Protein AF-0000000072651574 (afdb_homodimer)

InterPro domains:
  IPR004345 TB2/DP1/HVA22 [PF03134] (58-136)
  IPR004345 TB2/DP1/HVA22 [PTHR12300] (50-151)

Solvent-accessible surface area (backbone atoms only — not comparable to full-atom values): 21231 Å² total; per-residue (Å²): 136,84,81,78,77,76,76,77,73,70,79,65,75,56,84,76,67,58,51,68,65,51,46,52,49,47,49,51,49,51,50,50,62,58,48,47,56,55,38,24,40,69,39,93,55,22,65,51,54,32,40,47,59,58,28,50,59,57,34,53,54,42,51,52,32,53,46,46,79,53,78,86,30,52,54,51,45,47,52,46,47,36,33,52,37,51,48,37,54,51,51,48,62,59,54,59,59,61,76,56,48,82,69,35,50,60,42,43,36,54,49,37,52,52,44,44,51,36,66,33,69,48,69,26,50,24,42,50,48,36,64,70,48,48,50,54,51,50,54,50,52,50,52,63,66,55,54,71,66,54,72,71,76,65,74,80,85,71,79,72,76,72,79,68,68,37,62,58,50,53,53,46,39,56,50,10,55,50,51,46,49,54,52,54,54,57,61,66,77,105,135,83,80,79,78,75,75,76,73,71,79,64,76,55,84,75,68,58,52,69,66,53,44,52,49,47,50,51,48,50,49,49,63,58,47,48,56,55,39,25,41,69,42,93,56,21,66,51,54,33,39,46,59,57,27,51,60,56,34,54,53,43,52,52,31,51,47,46,79,54,78,88,36,50,56,50,44,48,52,46,47,37,33,53,38,50,46,37,55,50,50,52,65,59,51,50,73,61,69,58,50,81,69,36,51,61,43,43,35,54,48,35,51,51,44,46,50,35,66,33,71,48,70,25,49,24,41,50,49,36,65,70,48,49,49,55,51,50,53,52,52,48,52,62,66,56,53,68,65,54,69,72,75,62,74,84,85,72,80,73,76,71,81,66,70,36,62,57,50,53,51,46,38,58,50,10,56,50,52,47,50,53,53,55,54,58,61,65,77,104

Organism: Meloidogyne incognita (NCBI:txid6306)

Secondary structure (DSSP, 8-state):
--------------TT---HHHHHHHHHHHHHHHHHHHHHHH-TTHHHHHHHHHHHHHHHHHHHHHH---GGGHHHHHHHHHHHHHHHHHHHHHHS--TTGGGSTTHHHHHHHHHHHHH-TTT-HHHHHIIIIIHHHHHHHHHHHHTTTHHHH--S----------HHHHHHHHHHHHHHHHHHHHHHT-/--------------TT---HHHHHHHHHHHHHHHHHHHHHHH-TTHHHHHHHHHHHHHHHHHHHHHH---GGGHHHHHHHHHHHHHHHHHHHHHH-S-TTGGGSTTHHHHHHHHHHHHH-TTT-HHHHHIIIIIHHHHHHHHHHHHTTTHHHH--S----------HHHHHHHHHHHHHHHHHHHHHH--

Radius of gyration: 27.74 Å; Cα contacts (8 Å, |Δi|>4): 303; chains: 2; bounding box: 139×61×44 Å

Sequence (380 aa):
MSSGIVTATDVYDDPTQLDPLDTRNALLAYGLFATLPLYLLVGQYAGLICNFITFVYPAFATVGAVRSTSQAQRDDDIQWLVYWTVYGIFAILDHVPFRMAENVQLYWLFKAVGLFYLSLPEVKIAAKIFLYKVEPWVVKVEKLIERPKKEKDVVSKGGKEKEVPSKGVKEVVSKGGKEVASKGSKSKNKMSSGIVTATDVYDDPTQLDPLDTRNALLAYGLFATLPLYLLVGQYAGLICNFITFVYPAFATVGAVRSTSQAQRDDDIQWLVYWTVYGIFAILDHVPFRMAENVQLYWLFKAVGLFYLSLPEVKIAAKIFLYKVEPWVVKVEKLIERPKKEKDVVSKGGKEKEVPSKGVKEVVSKGGKEVASKGSKSKNK

Structure (mmCIF, N/CA/C/O backbone):
data_AF-0000000072651574-model_v1
#
loop_
_entity.id
_entity.type
_entity.pdbx_description
1 polymer 'Receptor expression-enhancing protein'
#
loop_
_atom_site.group_PDB
_atom_site.id
_atom_site.type_symbol
_atom_site.label_atom_id
_atom_site.label_alt_id
_atom_site.label_comp_id
_atom_site.label_asym_id
_atom_site.label_entity_id
_atom_site.label_seq_id
_atom_site.pdbx_PDB_ins_code
_atom_site.Cartn_x
_atom_site.Cartn_y
_atom_site.Cartn_z
_atom_site.occupancy
_atom_site.B_iso_or_equiv
_atom_site.auth_seq_id
_atom_site.auth_comp_id
_atom_site.auth_asym_id
_atom_site.auth_atom_id
_atom_site.pdbx_PDB_model_num
ATOM 1 N N . MET A 1 1 ? -71.562 22.406 24.031 1 29.09 1 MET A N 1
ATOM 2 C CA . MET A 1 1 ? -70.5 22.719 23.031 1 29.09 1 MET A CA 1
ATOM 3 C C . MET A 1 1 ? -69.312 21.781 23.172 1 29.09 1 MET A C 1
ATOM 5 O O . MET A 1 1 ? -68.562 21.891 24.141 1 29.09 1 MET A O 1
ATOM 9 N N . SER A 1 2 ? -69.438 20.516 22.844 1 33.22 2 SER A N 1
ATOM 10 C CA . SER A 1 2 ? -68.562 19.344 22.969 1 33.22 2 SER A CA 1
ATOM 11 C C . SER A 1 2 ? -67.25 19.547 22.203 1 33.22 2 SER A C 1
ATOM 13 O O . SER A 1 2 ? -67.25 19.766 20.984 1 33.22 2 SER A O 1
ATOM 15 N N . SER A 1 3 ? -66.188 20.203 22.766 1 36.97 3 SER A N 1
ATOM 16 C CA . SER A 1 3 ? -64.875 20.516 22.234 1 36.97 3 SER A CA 1
ATOM 17 C C . SER A 1 3 ? -64.188 19.25 21.703 1 36.97 3 SER A C 1
ATOM 19 O O . SE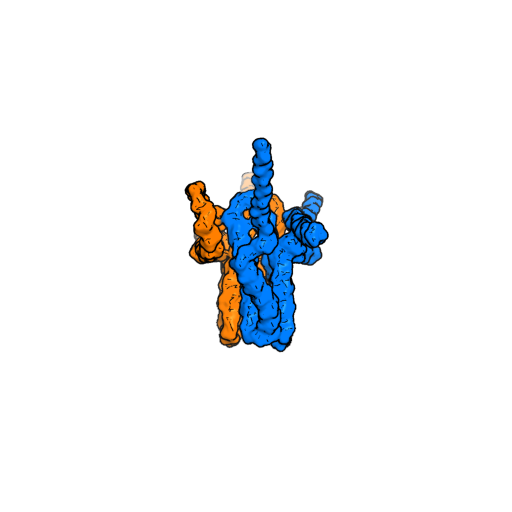R A 1 3 ? -64.062 18.266 22.422 1 36.97 3 SER A O 1
ATOM 21 N N . GLY A 1 4 ? -64.375 18.812 20.438 1 36 4 GLY A N 1
ATOM 22 C CA . GLY A 1 4 ? -63.781 17.75 19.656 1 36 4 GLY A CA 1
ATOM 23 C C . GLY A 1 4 ? -62.281 17.641 19.828 1 36 4 GLY A C 1
ATOM 24 O O . GLY A 1 4 ? -61.562 18.609 19.562 1 36 4 GLY A O 1
ATOM 25 N N . ILE A 1 5 ? -61.719 16.922 20.781 1 36.34 5 ILE A N 1
ATOM 26 C CA . ILE A 1 5 ? -60.344 16.594 21.062 1 36.34 5 ILE A CA 1
ATOM 27 C C . ILE A 1 5 ? -59.688 16.031 19.797 1 36.34 5 ILE A C 1
ATOM 29 O O . ILE A 1 5 ? -60.094 14.992 19.281 1 36.34 5 ILE A O 1
ATOM 33 N N . VAL A 1 6 ? -59.219 16.781 18.797 1 38.28 6 VAL A N 1
ATOM 34 C CA . VAL A 1 6 ? -58.375 16.406 17.672 1 38.28 6 VAL A CA 1
ATOM 35 C C . VAL A 1 6 ? -57.219 15.516 18.172 1 38.28 6 VAL A C 1
ATOM 37 O O . VAL A 1 6 ? -56.469 15.922 19.047 1 38.28 6 VAL A O 1
ATOM 40 N N . THR A 1 7 ? -57.375 14.227 18.422 1 34.72 7 THR A N 1
ATOM 41 C CA . THR A 1 7 ? -56.344 13.25 18.656 1 34.72 7 THR A CA 1
ATOM 42 C C . THR A 1 7 ? -55.219 13.398 17.625 1 34.72 7 THR A C 1
ATOM 44 O O . THR A 1 7 ? -55.469 13.25 16.422 1 34.72 7 THR A O 1
ATOM 47 N N . ALA A 1 8 ? -54.312 14.344 17.719 1 35.97 8 ALA A N 1
ATOM 48 C CA . ALA A 1 8 ? -53.062 14.438 16.969 1 35.97 8 ALA A CA 1
ATOM 49 C C . ALA A 1 8 ? -52.406 13.07 16.828 1 35.97 8 ALA A C 1
ATOM 51 O O . ALA A 1 8 ? -51.906 12.523 17.812 1 35.97 8 ALA A O 1
ATOM 52 N N . THR A 1 9 ? -53.031 12.023 16.297 1 37.53 9 THR A N 1
ATOM 53 C CA . THR A 1 9 ? -52.312 10.852 15.82 1 37.53 9 THR A CA 1
ATOM 54 C C . THR A 1 9 ? -51 11.25 15.172 1 37.53 9 THR A C 1
ATOM 56 O O . THR A 1 9 ? -50.969 11.852 14.102 1 37.53 9 THR A O 1
ATOM 59 N N . ASP A 1 10 ? -50.062 11.805 15.898 1 35.41 10 ASP A N 1
ATOM 60 C CA . ASP A 1 10 ? -48.656 12 15.492 1 35.41 10 ASP A CA 1
ATOM 61 C C . ASP A 1 10 ? -48.156 10.82 14.664 1 35.41 10 ASP A C 1
ATOM 63 O O . ASP A 1 10 ? -48.188 9.672 15.117 1 35.41 10 ASP A O 1
ATOM 67 N N . VAL A 1 11 ? -48.438 10.719 13.344 1 37.22 11 VAL A N 1
ATOM 68 C CA . VAL A 1 11 ? -47.688 9.961 12.352 1 37.22 11 VAL A CA 1
ATOM 69 C C . VAL A 1 11 ? -46.219 9.867 12.773 1 37.22 11 VAL A C 1
ATOM 71 O O . VAL A 1 11 ? -45.469 10.828 12.641 1 37.22 11 VAL A O 1
ATOM 74 N N . TYR A 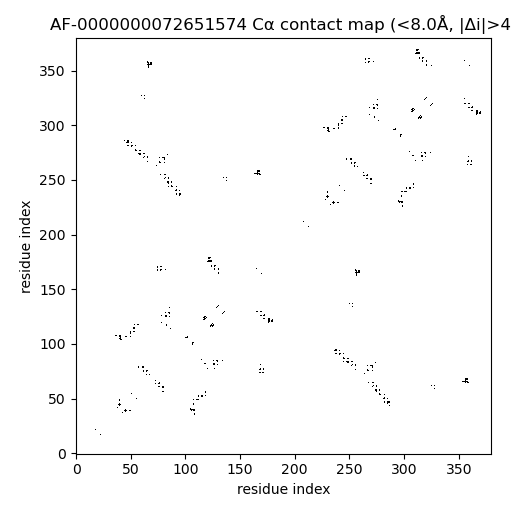1 12 ? -45.875 9.539 14.008 1 37.56 12 TYR A N 1
ATOM 75 C CA . TYR A 1 12 ? -44.5 9.125 14.297 1 37.56 12 TYR A CA 1
ATOM 76 C C . TYR A 1 12 ? -43.969 8.219 13.195 1 37.56 12 TYR A C 1
ATOM 78 O O . TYR A 1 12 ? -44.5 7.141 12.953 1 37.56 12 TYR A O 1
ATOM 86 N N . ASP A 1 13 ? -43.5 8.773 12.102 1 38.41 13 ASP A N 1
ATOM 87 C CA . ASP A 1 13 ? -42.562 8.047 11.242 1 38.41 13 ASP A CA 1
ATOM 88 C C . ASP A 1 13 ? -41.781 7.016 12.039 1 38.41 13 ASP A C 1
ATOM 90 O O . ASP A 1 13 ? -41.031 7.371 12.945 1 38.41 13 ASP A O 1
ATOM 94 N N . ASP A 1 14 ? -42.312 5.941 12.445 1 41.12 14 ASP A N 1
ATOM 95 C CA . ASP A 1 14 ? -41.625 4.801 13.031 1 41.12 14 ASP A CA 1
ATOM 96 C C . ASP A 1 14 ? -40.219 4.652 12.461 1 41.12 14 ASP A C 1
ATOM 98 O O . ASP A 1 14 ? -40.031 4.445 11.258 1 41.12 14 ASP A O 1
ATOM 102 N N . PRO A 1 15 ? -39.219 5.289 13 1 46.47 15 PRO A N 1
ATOM 103 C CA . PRO A 1 15 ? -37.812 5.156 12.57 1 46.47 15 PRO A CA 1
ATOM 104 C C . PRO A 1 15 ? -37.469 3.721 12.195 1 46.47 15 PRO A C 1
ATOM 106 O O . PRO A 1 15 ? -36.375 3.473 11.688 1 46.47 15 PRO A O 1
ATOM 109 N N . THR A 1 16 ? -38.156 2.756 12.648 1 47.47 16 THR A N 1
ATOM 110 C CA . THR A 1 16 ? -37.906 1.375 12.258 1 47.47 16 THR A CA 1
ATOM 111 C C . THR A 1 16 ? -38.375 1.114 10.828 1 47.47 16 THR A C 1
ATOM 113 O O . THR A 1 16 ? -38.188 0.012 10.305 1 47.47 16 THR A O 1
ATOM 116 N N . GLN A 1 17 ? -39.344 1.731 10.352 1 49.28 17 GLN A N 1
ATOM 117 C CA . GLN A 1 17 ? -39.75 1.434 8.984 1 49.28 17 GLN A CA 1
ATOM 118 C C . GLN A 1 17 ? -38.656 1.764 7.988 1 49.28 17 GLN A C 1
ATOM 120 O O . GLN A 1 17 ? -38.344 2.936 7.738 1 49.28 17 GLN A O 1
ATOM 125 N N . LEU A 1 18 ? -37.594 0.961 7.992 1 51.88 18 LEU A N 1
ATOM 126 C CA . LEU A 1 18 ? -36.594 1.031 6.91 1 51.88 18 LEU A CA 1
ATOM 127 C C . LEU A 1 18 ? -37.281 1.158 5.559 1 51.88 18 LEU A C 1
ATOM 129 O O . LEU A 1 18 ? -38.281 0.458 5.289 1 51.88 18 LEU A O 1
ATOM 133 N N . ASP A 1 19 ? -37.25 2.186 4.977 1 58.69 19 ASP A N 1
ATOM 134 C CA . ASP A 1 19 ? -37.688 2.336 3.59 1 58.69 19 ASP A CA 1
ATOM 135 C C . ASP A 1 19 ? -37.375 1.078 2.781 1 58.69 19 ASP A C 1
ATOM 137 O O . ASP A 1 19 ? -36.406 0.377 3.062 1 58.69 19 ASP A O 1
ATOM 141 N N . PRO A 1 20 ? -38.406 0.517 2.176 1 59.25 20 PRO A N 1
ATOM 142 C CA . PRO A 1 20 ? -38.188 -0.684 1.361 1 59.25 20 PRO A CA 1
ATOM 143 C C . PRO A 1 20 ? -36.844 -0.69 0.632 1 59.25 20 PRO A C 1
ATOM 145 O O . PRO A 1 20 ? -36.25 -1.746 0.476 1 59.25 20 PRO A O 1
ATOM 148 N N . LEU A 1 21 ? -36.406 0.413 0.242 1 59.72 21 LEU A N 1
ATOM 149 C CA . LEU A 1 21 ? -35.094 0.476 -0.397 1 59.72 21 LEU A CA 1
ATOM 150 C C . LEU A 1 21 ? -34 0.145 0.598 1 59.72 21 LEU A C 1
ATOM 152 O O . LEU A 1 21 ? -33.031 -0.544 0.255 1 59.72 21 LEU A O 1
ATOM 156 N N . ASP A 1 22 ? -34.281 0.6 1.769 1 68.69 22 ASP A N 1
ATOM 157 C CA . ASP A 1 22 ? -33.281 0.316 2.812 1 68.69 22 ASP A CA 1
ATOM 158 C C . ASP A 1 22 ? -33.25 -1.175 3.143 1 68.69 22 ASP A C 1
ATOM 160 O O . ASP A 1 22 ? -32.188 -1.743 3.363 1 68.69 22 ASP A O 1
ATOM 164 N N . THR A 1 23 ? -34.5 -1.724 2.977 1 69.5 23 THR A N 1
ATOM 165 C CA . THR A 1 23 ? -34.562 -3.148 3.283 1 69.5 23 THR A CA 1
ATOM 166 C C . THR A 1 23 ? -33.938 -3.975 2.172 1 69.5 23 THR A C 1
ATOM 168 O O . THR A 1 23 ? -33.219 -4.945 2.445 1 69.5 23 THR A O 1
ATOM 171 N N . ARG A 1 24 ? -34.219 -3.604 0.969 1 70.88 24 ARG A N 1
ATOM 172 C CA . ARG A 1 24 ? -33.625 -4.316 -0.151 1 70.88 24 ARG A CA 1
ATOM 173 C C . ARG A 1 24 ? -32.094 -4.176 -0.125 1 70.88 24 ARG A C 1
ATOM 175 O O . ARG A 1 24 ? -31.375 -5.148 -0.359 1 70.88 24 ARG A O 1
ATOM 182 N N . ASN A 1 25 ? -31.688 -3.018 0.216 1 73.88 25 ASN A N 1
ATOM 183 C CA . ASN A 1 25 ? -30.25 -2.812 0.319 1 73.88 25 ASN A CA 1
ATOM 184 C C . ASN A 1 25 ? -29.641 -3.635 1.453 1 73.88 25 ASN A C 1
ATOM 186 O O . ASN A 1 25 ? -28.531 -4.16 1.323 1 73.88 25 ASN A O 1
ATOM 190 N N . ALA A 1 26 ? -30.422 -3.668 2.449 1 74.31 26 ALA A N 1
ATOM 191 C CA . ALA A 1 26 ? -29.953 -4.469 3.574 1 74.31 26 ALA A CA 1
ATOM 192 C C . ALA A 1 26 ? -29.891 -5.949 3.209 1 74.31 26 ALA A C 1
ATOM 194 O O . ALA A 1 26 ? -28.938 -6.641 3.564 1 74.31 26 ALA A O 1
ATOM 195 N N . LEU A 1 27 ? -30.922 -6.371 2.551 1 72.75 27 LEU A N 1
ATOM 196 C CA . LEU A 1 27 ? -30.953 -7.77 2.135 1 72.75 27 LEU A CA 1
ATOM 197 C C . LEU A 1 27 ? -29.828 -8.07 1.161 1 72.75 27 LEU A C 1
ATOM 199 O O . LEU A 1 27 ? -29.188 -9.125 1.254 1 72.75 27 LEU A O 1
ATOM 203 N N . LEU A 1 28 ? -29.656 -7.219 0.258 1 72.12 28 LEU A N 1
ATOM 204 C CA . LEU A 1 28 ? -28.562 -7.383 -0.688 1 72.12 28 LEU A CA 1
ATOM 205 C C . LEU A 1 28 ? -27.219 -7.391 0.035 1 72.12 28 LEU A C 1
ATOM 207 O O . LEU A 1 28 ? -26.328 -8.195 -0.287 1 72.12 28 LEU A O 1
ATOM 211 N N . ALA A 1 29 ? -27.156 -6.562 0.979 1 77.81 29 ALA A N 1
ATOM 212 C CA . ALA A 1 29 ? -25.922 -6.5 1.761 1 77.81 29 ALA A CA 1
ATOM 213 C C . ALA A 1 29 ? -25.688 -7.801 2.527 1 77.81 29 ALA A C 1
ATOM 215 O O . ALA A 1 29 ? -24.578 -8.328 2.549 1 77.81 29 ALA A O 1
ATOM 216 N N . TYR A 1 30 ? -26.688 -8.25 3.068 1 77.19 30 TYR A N 1
ATOM 217 C CA . TYR A 1 30 ? -26.594 -9.5 3.809 1 77.19 30 TYR A CA 1
ATOM 218 C C . TYR A 1 30 ? -26.266 -10.664 2.877 1 77.19 30 TYR A C 1
ATOM 220 O O . TYR A 1 30 ? -25.453 -11.531 3.217 1 77.19 30 TYR A O 1
ATOM 228 N N . GLY A 1 31 ? -26.875 -10.719 1.785 1 77.12 31 GLY A N 1
ATOM 229 C CA . GLY A 1 31 ? -26.594 -11.75 0.8 1 77.12 31 GLY A CA 1
ATOM 230 C C . GLY A 1 31 ? -25.141 -11.742 0.342 1 77.12 31 GLY A C 1
ATOM 231 O O . GLY A 1 31 ? -24.5 -12.797 0.261 1 77.12 31 GLY A O 1
ATOM 232 N N . LEU A 1 32 ? -24.703 -10.594 0.09 1 81.38 32 LEU A N 1
ATOM 233 C CA . LEU A 1 32 ? -23.312 -10.461 -0.328 1 81.38 32 LEU A CA 1
ATOM 234 C C . LEU A 1 32 ? -22.359 -10.891 0.788 1 81.38 32 LEU A C 1
ATOM 236 O O . LEU A 1 32 ? -21.359 -11.562 0.533 1 81.38 32 LEU A O 1
ATOM 240 N N . PHE A 1 33 ? -22.781 -10.547 1.903 1 83.19 33 PHE A N 1
ATOM 241 C CA . PHE A 1 33 ? -21.953 -10.867 3.051 1 83.19 33 PHE A CA 1
ATOM 242 C C . PHE A 1 33 ? -21.906 -12.375 3.287 1 83.19 33 PHE A C 1
ATOM 244 O O . PHE A 1 33 ? -20.891 -12.914 3.719 1 83.19 33 PHE A O 1
ATOM 251 N N . ALA A 1 34 ? -22.969 -12.992 2.936 1 84.5 34 ALA A N 1
ATOM 252 C CA . ALA A 1 34 ? -23.047 -14.438 3.119 1 84.5 34 ALA A CA 1
ATOM 253 C C . ALA A 1 34 ? -22.375 -15.172 1.959 1 84.5 34 ALA A C 1
ATOM 255 O O . ALA A 1 34 ? -21.703 -16.188 2.162 1 84.5 34 ALA A O 1
ATOM 256 N N . THR A 1 35 ? -22.453 -14.758 0.843 1 90.69 35 THR A N 1
ATOM 257 C CA . THR A 1 35 ? -21.984 -15.461 -0.348 1 90.69 35 THR A CA 1
ATOM 258 C C . THR A 1 35 ? -20.5 -15.227 -0.564 1 90.69 35 THR A C 1
ATOM 260 O O . THR A 1 35 ? -19.797 -16.078 -1.117 1 90.69 35 THR A O 1
ATOM 263 N N . LEU A 1 36 ? -20.031 -14.172 -0.069 1 92.31 36 LEU A N 1
ATOM 264 C CA . LEU A 1 36 ? -18.656 -13.773 -0.338 1 92.31 36 LEU A CA 1
ATOM 265 C C . LEU A 1 36 ? -17.672 -14.734 0.322 1 92.31 36 LEU A C 1
ATOM 267 O O . LEU A 1 36 ? -16.75 -15.234 -0.333 1 92.31 36 LEU A O 1
ATOM 271 N N . PRO A 1 37 ? -17.906 -15.055 1.55 1 91.25 37 PRO A N 1
ATOM 272 C CA . PRO A 1 37 ? -17 -16.016 2.172 1 91.25 37 PRO A CA 1
ATOM 273 C C . PRO A 1 37 ? -17 -17.375 1.48 1 91.25 37 PRO A C 1
ATOM 275 O O . PRO A 1 37 ? -15.945 -18 1.337 1 91.25 37 PRO A O 1
ATOM 278 N N . LEU A 1 38 ? -18.109 -17.781 1.05 1 90.81 38 LEU A N 1
ATOM 279 C CA . LEU A 1 38 ? -18.203 -19.062 0.338 1 90.81 38 LEU A CA 1
ATOM 280 C C . LEU A 1 38 ? -17.438 -19 -0.977 1 90.81 38 LEU A C 1
ATOM 282 O O . LEU A 1 38 ? -16.734 -19.953 -1.332 1 90.81 38 LEU A O 1
ATOM 286 N N . TYR A 1 39 ? -17.609 -18 -1.642 1 91.81 39 TYR A N 1
ATOM 287 C CA . TYR A 1 39 ? -16.891 -17.844 -2.9 1 91.81 39 TYR A CA 1
ATOM 288 C C . TYR A 1 39 ? -15.383 -17.812 -2.664 1 91.81 39 TYR A C 1
ATOM 290 O O . TYR A 1 39 ? -14.609 -18.344 -3.459 1 91.81 39 TYR A O 1
ATOM 298 N N . LEU A 1 40 ? -15 -17.234 -1.646 1 91.69 40 LEU A N 1
ATOM 299 C CA . LEU A 1 40 ? -13.578 -17.125 -1.351 1 91.69 40 LEU A CA 1
ATOM 300 C C . LEU A 1 40 ? -12.984 -18.484 -0.991 1 91.69 40 LEU A C 1
ATOM 302 O O . LEU A 1 40 ? -11.773 -18.688 -1.113 1 91.69 40 LEU A O 1
ATOM 306 N N . LEU A 1 41 ? -13.812 -19.344 -0.62 1 88.81 41 LEU A N 1
ATOM 307 C CA . LEU A 1 41 ? -13.359 -20.672 -0.259 1 88.81 41 LEU A CA 1
ATOM 308 C C . LEU A 1 41 ? -13.148 -21.531 -1.503 1 88.81 41 LEU A C 1
ATOM 310 O O . LEU A 1 41 ? -12.195 -22.312 -1.573 1 88.81 41 LEU A O 1
ATOM 314 N N . VAL A 1 42 ? -13.992 -21.266 -2.463 1 85.75 42 VAL A N 1
ATOM 315 C CA . VAL A 1 42 ? -13.977 -22.25 -3.547 1 85.75 42 VAL A CA 1
ATOM 316 C C . VAL A 1 42 ? -13.82 -21.531 -4.887 1 85.75 42 VAL A C 1
ATOM 318 O O . VAL A 1 42 ? -13.602 -22.172 -5.918 1 85.75 42 VAL A O 1
ATOM 321 N N . GLY A 1 43 ? -13.805 -20.359 -4.922 1 84.81 43 GLY A N 1
ATOM 322 C CA . GLY A 1 43 ? -13.875 -19.625 -6.184 1 84.81 43 GLY A CA 1
ATOM 323 C C . GLY A 1 43 ? -12.555 -19.609 -6.93 1 84.81 43 GLY A C 1
ATOM 324 O O . GLY A 1 43 ? -11.492 -19.516 -6.312 1 84.81 43 GLY A O 1
ATOM 325 N N . GLN A 1 44 ? -12.633 -19.672 -8.273 1 82.38 44 GLN A N 1
ATOM 326 C CA . GLN A 1 44 ? -11.477 -19.656 -9.156 1 82.38 44 GLN A CA 1
ATOM 327 C C . GLN A 1 44 ? -10.766 -18.297 -9.094 1 82.38 44 GLN A C 1
ATOM 329 O O . GLN A 1 44 ? -9.547 -18.234 -9.227 1 82.38 44 GLN A O 1
ATOM 334 N N . TYR A 1 45 ? -11.547 -17.281 -8.805 1 86.38 45 TYR A N 1
ATOM 335 C CA . TYR A 1 45 ? -10.992 -15.938 -8.797 1 86.38 45 TYR A CA 1
ATOM 336 C C . TYR A 1 45 ? -10.945 -15.383 -7.379 1 86.38 45 TYR A C 1
ATOM 338 O O . TYR A 1 45 ? -11.086 -14.172 -7.176 1 86.38 45 TYR A O 1
ATOM 346 N N . ALA A 1 46 ? -10.812 -16.266 -6.496 1 87.12 46 ALA A N 1
ATOM 347 C CA . ALA A 1 46 ? -10.797 -15.852 -5.094 1 87.12 46 ALA A CA 1
ATOM 348 C C . ALA A 1 46 ? -9.672 -14.859 -4.828 1 87.12 46 ALA A C 1
ATOM 350 O O . ALA A 1 46 ? -9.844 -13.914 -4.055 1 87.12 46 ALA A O 1
ATOM 351 N N . GLY A 1 47 ? -8.609 -15.031 -5.488 1 85.56 47 GLY A N 1
ATOM 352 C CA . GLY A 1 47 ? -7.477 -14.133 -5.34 1 85.56 47 GLY A CA 1
ATOM 353 C C . GLY A 1 47 ? -7.77 -12.719 -5.82 1 8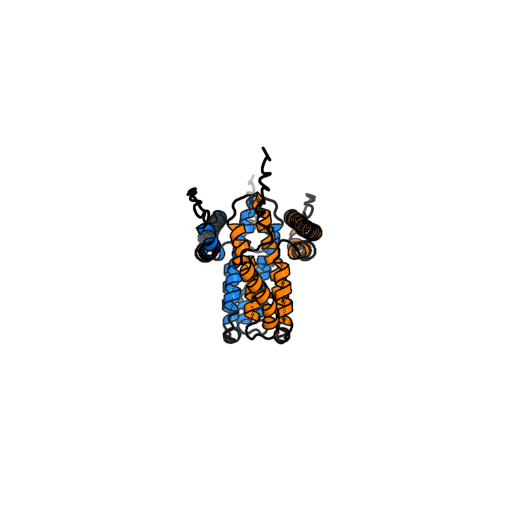5.56 47 GLY A C 1
ATOM 354 O O . GLY A 1 47 ? -7.336 -11.75 -5.203 1 85.56 47 GLY A O 1
ATOM 355 N N . LEU A 1 48 ? -8.445 -12.727 -6.867 1 86.38 48 LEU A N 1
ATOM 356 C CA . LEU A 1 48 ? -8.82 -11.43 -7.41 1 86.38 48 LEU A CA 1
ATOM 357 C C . LEU A 1 48 ? -9.781 -10.703 -6.477 1 86.38 48 LEU A C 1
ATOM 359 O O . LEU A 1 48 ? -9.625 -9.508 -6.223 1 86.38 48 LEU A O 1
ATOM 363 N N . ILE A 1 49 ? -10.75 -11.461 -6.023 1 89.31 49 ILE A N 1
ATOM 364 C CA . ILE A 1 49 ? -11.703 -10.875 -5.086 1 89.31 49 ILE A CA 1
ATOM 365 C C . ILE A 1 49 ? -10.969 -10.398 -3.836 1 89.31 49 ILE A C 1
ATOM 367 O O . ILE A 1 49 ? -11.258 -9.32 -3.316 1 89.31 49 ILE A O 1
ATOM 371 N N . CYS A 1 50 ? -10.023 -11.148 -3.383 1 90.06 50 CYS A N 1
ATOM 372 C CA . CYS A 1 50 ? -9.227 -10.766 -2.223 1 90.06 50 CYS A CA 1
ATOM 373 C C . CYS A 1 50 ? -8.461 -9.469 -2.484 1 90.06 50 CYS A C 1
ATOM 375 O O . CYS A 1 50 ? -8.344 -8.625 -1.597 1 90.06 50 CYS A O 1
ATOM 377 N N . ASN A 1 51 ? -8.031 -9.32 -3.676 1 91.5 51 ASN A N 1
ATOM 378 C CA . ASN A 1 51 ? -7.324 -8.102 -4.039 1 91.5 51 ASN A CA 1
ATOM 379 C C . ASN A 1 51 ? -8.25 -6.887 -4.016 1 91.5 51 ASN A C 1
ATOM 381 O O . ASN A 1 51 ? -7.844 -5.797 -3.605 1 91.5 51 ASN A O 1
ATOM 385 N N . PHE A 1 52 ? -9.414 -7.117 -4.426 1 93.06 52 PHE A N 1
ATOM 386 C CA . PHE A 1 52 ? -10.367 -6.02 -4.379 1 93.06 52 PHE A CA 1
ATOM 387 C C . PHE A 1 52 ? -10.625 -5.59 -2.938 1 93.06 52 PHE A C 1
ATOM 389 O O . PHE A 1 52 ? -10.648 -4.395 -2.637 1 93.06 52 PHE A O 1
ATOM 396 N N . ILE A 1 53 ? -10.742 -6.492 -2.092 1 93 53 ILE A N 1
ATOM 397 C CA . ILE A 1 53 ? -10.961 -6.211 -0.678 1 93 53 ILE A CA 1
ATOM 398 C C . ILE A 1 53 ? -9.742 -5.5 -0.094 1 93 53 ILE A C 1
ATOM 400 O O . ILE A 1 53 ? -9.883 -4.562 0.692 1 93 53 ILE A O 1
ATOM 404 N N . THR A 1 54 ? -8.625 -5.852 -0.553 1 95.38 54 THR A N 1
ATOM 405 C CA . THR A 1 54 ? -7.352 -5.379 -0.025 1 95.38 54 THR A CA 1
ATOM 406 C C . THR A 1 54 ? -7.094 -3.936 -0.447 1 95.38 54 THR A C 1
ATOM 408 O O . THR A 1 54 ? -6.562 -3.141 0.331 1 95.38 54 THR A O 1
ATOM 411 N N . PHE A 1 55 ? -7.625 -3.59 -1.635 1 96.69 55 PHE A N 1
ATOM 412 C CA . PHE A 1 55 ? -7.066 -2.357 -2.178 1 96.69 55 PHE A CA 1
ATOM 413 C C . PHE A 1 55 ? -8.164 -1.339 -2.453 1 96.69 55 PHE A C 1
ATOM 415 O O . PHE A 1 55 ? -7.922 -0.131 -2.424 1 96.69 55 PHE A O 1
ATOM 422 N N . VAL A 1 56 ? -9.305 -1.724 -2.689 1 94.62 56 VAL A N 1
ATOM 423 C CA . VAL A 1 56 ? -10.312 -0.811 -3.211 1 94.62 56 VAL A CA 1
ATOM 424 C C . VAL A 1 56 ? -10.727 0.18 -2.123 1 94.62 56 VAL A C 1
ATOM 426 O O . VAL A 1 56 ? -10.586 1.394 -2.297 1 94.62 56 VAL A O 1
ATOM 429 N N . TYR A 1 57 ? -11.07 -0.327 -0.988 1 93.81 57 TYR A N 1
ATOM 430 C CA . TYR A 1 57 ? -11.523 0.563 0.074 1 93.81 57 TYR A CA 1
ATOM 431 C C . TYR A 1 57 ? -10.391 1.441 0.576 1 93.81 57 TYR A C 1
ATOM 433 O O . TYR A 1 57 ? -10.516 2.668 0.618 1 93.81 57 TYR A O 1
ATOM 441 N N . PRO A 1 58 ? -9.289 0.844 0.882 1 95.56 58 PRO A N 1
ATOM 442 C CA . PRO A 1 58 ? -8.188 1.678 1.356 1 95.56 58 PRO A CA 1
ATOM 443 C C . PRO A 1 58 ? -7.75 2.723 0.331 1 95.56 58 PRO A C 1
ATOM 445 O O . PRO A 1 58 ? -7.406 3.848 0.7 1 95.56 58 PRO A O 1
ATOM 448 N N . ALA A 1 59 ? -7.805 2.359 -0.906 1 96.25 59 ALA A N 1
ATOM 449 C CA . ALA A 1 59 ? -7.406 3.314 -1.937 1 96.25 59 ALA A CA 1
ATOM 450 C C . ALA A 1 59 ? -8.391 4.477 -2.02 1 96.25 59 ALA A C 1
ATOM 452 O O . ALA A 1 59 ? -7.984 5.641 -2.078 1 96.25 59 ALA A O 1
ATOM 453 N N . PHE A 1 60 ? -9.617 4.219 -1.928 1 93.94 60 PHE A N 1
ATOM 454 C CA . PHE A 1 60 ? -10.633 5.262 -1.973 1 93.94 60 PHE A CA 1
ATOM 455 C C . PHE A 1 60 ? -10.516 6.191 -0.771 1 93.94 60 PHE A C 1
ATOM 457 O O . PHE A 1 60 ? -10.562 7.414 -0.917 1 93.94 60 PHE A O 1
ATOM 464 N N . ALA A 1 61 ? -10.367 5.621 0.34 1 93.62 61 ALA A N 1
ATOM 465 C CA . ALA A 1 61 ? -10.242 6.402 1.568 1 93.62 61 ALA A CA 1
ATOM 466 C C . ALA A 1 61 ? -8.961 7.23 1.559 1 93.62 61 ALA A C 1
ATOM 468 O O . ALA A 1 61 ? -8.93 8.344 2.082 1 93.62 61 ALA A O 1
ATOM 469 N N . THR A 1 62 ? -7.938 6.645 0.989 1 95.44 62 THR A N 1
ATOM 470 C CA . THR A 1 62 ? -6.664 7.352 0.892 1 95.44 62 THR A CA 1
ATOM 471 C C . THR A 1 62 ? -6.797 8.578 -0.007 1 95.44 62 THR A C 1
ATOM 473 O O . THR A 1 62 ? -6.285 9.656 0.319 1 95.44 62 THR A O 1
ATOM 476 N N . VAL A 1 63 ? -7.516 8.414 -1.068 1 94.38 63 VAL A N 1
ATOM 477 C CA . VAL A 1 63 ? -7.73 9.539 -1.968 1 94.38 63 VAL A CA 1
ATOM 478 C C . VAL A 1 63 ? -8.484 10.648 -1.236 1 94.38 63 VAL A C 1
ATOM 480 O O . VAL A 1 63 ? -8.148 11.828 -1.368 1 94.38 63 VAL A O 1
ATOM 483 N N . GLY A 1 64 ? -9.453 10.258 -0.468 1 91.88 64 GLY A N 1
ATOM 484 C CA . GLY A 1 64 ? -10.18 11.227 0.333 1 91.88 64 GLY A CA 1
ATOM 485 C C . GLY A 1 64 ? -9.297 11.961 1.323 1 91.88 64 GLY A C 1
ATOM 486 O O . GLY A 1 64 ? -9.43 13.172 1.51 1 91.88 64 GLY A O 1
ATOM 487 N N . ALA A 1 65 ? -8.414 11.258 1.899 1 89.69 65 ALA A N 1
ATOM 488 C CA . ALA A 1 65 ? -7.496 11.852 2.867 1 89.69 65 ALA A CA 1
ATOM 489 C C . ALA A 1 65 ? -6.551 12.836 2.189 1 89.69 65 ALA A C 1
ATOM 491 O O . ALA A 1 65 ? -6.293 13.922 2.717 1 89.69 65 ALA A O 1
ATOM 492 N N . VAL A 1 66 ? -6.098 12.477 1.082 1 90.75 66 VAL A N 1
ATOM 493 C CA . VAL A 1 66 ? -5.141 13.305 0.352 1 90.75 66 VAL A CA 1
ATOM 494 C C . VAL A 1 66 ? -5.812 14.586 -0.119 1 90.75 66 VAL A C 1
ATOM 496 O O . VAL A 1 66 ? -5.191 15.656 -0.133 1 90.75 66 VAL A O 1
ATOM 499 N N . ARG A 1 67 ? -7.008 14.445 -0.448 1 88.06 67 ARG A N 1
ATOM 500 C CA . ARG A 1 67 ? -7.742 15.594 -0.981 1 88.06 67 ARG A CA 1
ATOM 501 C C . ARG A 1 67 ? -8.172 16.531 0.136 1 88.06 67 ARG A C 1
ATOM 503 O O . ARG A 1 67 ? -8.438 17.719 -0.107 1 88.06 67 ARG A O 1
ATOM 510 N N . SER A 1 68 ? -8.258 16 1.235 1 80.69 68 SER A N 1
ATOM 511 C CA . SER A 1 68 ? -8.695 16.828 2.355 1 80.69 68 SER A CA 1
ATOM 512 C C . SER A 1 68 ? -7.609 17.812 2.785 1 80.69 68 SER A C 1
ATOM 514 O O . SER A 1 68 ? -6.434 17.438 2.854 1 80.69 68 SER A O 1
ATOM 516 N N . THR A 1 69 ? -7.871 19.062 2.812 1 66 69 THR A N 1
ATOM 517 C CA . THR A 1 69 ? -6.914 20.125 3.125 1 66 69 THR A CA 1
ATOM 518 C C . THR A 1 69 ? -7.004 20.516 4.598 1 66 69 THR A C 1
ATOM 520 O O . THR A 1 69 ? -6.191 21.297 5.086 1 66 69 THR A O 1
ATOM 523 N N . SER A 1 70 ? -7.832 19.969 5.332 1 58.44 70 SER A N 1
ATOM 524 C CA . SER A 1 70 ? -7.945 20.406 6.719 1 58.44 70 SER A CA 1
ATOM 525 C C . SER A 1 70 ? -6.816 19.844 7.574 1 58.44 70 SER A C 1
ATOM 527 O O . SER A 1 70 ? -6.297 18.766 7.289 1 58.44 70 SER A O 1
ATOM 529 N N . GLN A 1 71 ? -6.141 20.672 8.359 1 53.78 71 GLN A N 1
ATOM 530 C CA . GLN A 1 71 ? -5.098 20.281 9.305 1 53.78 71 GLN A CA 1
ATOM 531 C C . GLN A 1 71 ? -5.5 19.016 10.07 1 53.78 71 GLN A C 1
ATOM 533 O O . GLN A 1 71 ? -4.66 18.156 10.352 1 53.78 71 GLN A O 1
ATOM 538 N N . ALA A 1 72 ? -6.84 19.016 10.672 1 55.38 72 ALA A N 1
ATOM 539 C CA . ALA A 1 72 ? -7.363 17.859 11.398 1 55.38 72 ALA A CA 1
ATOM 540 C C . ALA A 1 72 ? -7.242 16.578 10.57 1 55.38 72 ALA A C 1
ATOM 542 O O . ALA A 1 72 ? -7.277 15.477 11.117 1 55.38 72 ALA A O 1
ATOM 543 N N . GLN A 1 73 ? -6.559 16.719 9.438 1 72.75 73 GLN A N 1
ATOM 544 C CA . GLN A 1 73 ? -6.586 15.812 8.297 1 72.75 73 GLN A CA 1
ATOM 545 C C . GLN A 1 73 ? -5.371 14.891 8.297 1 72.75 73 GLN A C 1
ATOM 547 O O . GLN A 1 73 ? -5.434 13.773 7.781 1 72.75 73 GLN A O 1
ATOM 552 N N . ARG A 1 74 ? -4.516 15.195 9.281 1 80.75 74 ARG A N 1
ATOM 553 C CA . ARG A 1 74 ? -3.326 14.344 9.227 1 80.75 74 ARG A CA 1
ATOM 554 C C . ARG A 1 74 ? -3.605 12.977 9.828 1 80.75 74 ARG A C 1
ATOM 556 O O . ARG A 1 74 ? -3.004 11.977 9.422 1 80.75 74 ARG A O 1
ATOM 563 N N . ASP A 1 75 ? -4.605 12.969 10.695 1 84.94 75 ASP A N 1
ATOM 564 C CA . ASP A 1 75 ? -4.98 11.688 11.289 1 84.94 75 ASP A CA 1
ATOM 565 C C . ASP A 1 75 ? -5.422 10.695 10.219 1 84.94 75 ASP A C 1
ATOM 567 O O . ASP A 1 75 ? -5.125 9.5 10.312 1 84.94 75 ASP A O 1
ATOM 571 N N . ASP A 1 76 ? -6.102 11.266 9.297 1 88.62 76 ASP A N 1
ATOM 572 C CA . ASP A 1 76 ? -6.527 10.398 8.203 1 88.62 76 ASP A CA 1
ATOM 573 C C . ASP A 1 76 ? -5.332 9.93 7.375 1 88.62 76 ASP A C 1
ATOM 575 O O . ASP A 1 76 ? -5.281 8.766 6.953 1 88.62 76 ASP A O 1
ATOM 579 N N . ASP A 1 77 ? -4.426 10.852 7.184 1 91.06 77 ASP A N 1
ATOM 580 C CA . ASP A 1 77 ? -3.221 10.477 6.453 1 91.06 77 ASP A CA 1
ATOM 581 C C . ASP A 1 77 ? -2.486 9.336 7.156 1 91.06 77 ASP A C 1
ATOM 583 O O . ASP A 1 77 ? -2.1 8.352 6.523 1 91.06 77 ASP A O 1
ATOM 587 N N . ILE A 1 78 ? -2.342 9.5 8.422 1 91.69 78 ILE A N 1
ATOM 588 C CA . ILE A 1 78 ? -1.586 8.539 9.219 1 91.69 78 ILE A CA 1
ATOM 589 C C . ILE A 1 78 ? -2.293 7.188 9.203 1 91.69 78 ILE A C 1
ATOM 591 O O . ILE A 1 78 ? -1.646 6.145 9.102 1 91.69 78 ILE A O 1
ATOM 595 N N . GLN A 1 79 ? -3.586 7.254 9.305 1 92.25 79 GLN A N 1
ATOM 596 C CA . GLN A 1 79 ? -4.359 6.016 9.289 1 92.25 79 GLN A CA 1
ATOM 597 C C . GLN A 1 79 ? -4.012 5.16 8.078 1 92.25 79 GLN A C 1
ATOM 599 O O . GLN A 1 79 ? -3.746 3.965 8.203 1 92.25 79 GLN A O 1
ATOM 604 N N . TRP A 1 80 ? -3.988 5.77 7.02 1 95.5 80 TRP A N 1
ATOM 605 C CA . TRP A 1 80 ? -3.826 4.992 5.797 1 95.5 80 TRP A CA 1
ATOM 606 C C . TRP A 1 80 ? -2.354 4.703 5.527 1 95.5 80 TRP A C 1
ATOM 608 O O . TRP A 1 80 ? -2.01 3.65 4.98 1 95.5 80 TRP A O 1
ATOM 618 N N . LEU A 1 81 ? -1.457 5.609 5.93 1 96.31 81 LEU A N 1
ATOM 619 C CA . LEU A 1 81 ? -0.035 5.293 5.855 1 96.31 81 LEU A CA 1
ATOM 620 C C . LEU A 1 81 ? 0.287 4.047 6.672 1 96.31 81 LEU A C 1
ATOM 622 O O . LEU A 1 81 ? 1.042 3.18 6.223 1 96.31 81 LEU A O 1
ATOM 626 N N . VAL A 1 82 ? -0.25 4.008 7.797 1 96.69 82 VAL A N 1
ATOM 627 C CA . VAL A 1 82 ? -0.037 2.887 8.703 1 96.69 82 VAL A CA 1
ATOM 628 C C . VAL A 1 82 ? -0.595 1.608 8.086 1 96.69 82 VAL A C 1
ATOM 630 O O . VAL A 1 82 ? 0.066 0.567 8.094 1 96.69 82 VAL A O 1
ATOM 633 N N . TYR A 1 83 ? -1.788 1.658 7.582 1 97 83 TYR A N 1
ATOM 634 C CA . TYR A 1 83 ? -2.375 0.499 6.922 1 97 83 TYR A CA 1
ATOM 635 C C . TYR A 1 83 ? -1.455 -0.025 5.824 1 97 83 TYR A C 1
ATOM 637 O O . TYR A 1 83 ? -1.167 -1.223 5.766 1 97 83 TYR A O 1
ATOM 645 N N . TRP A 1 84 ? -1.055 0.822 4.938 1 97.56 84 TRP A N 1
ATOM 646 C CA . TRP A 1 84 ? -0.257 0.429 3.781 1 97.56 84 TRP A CA 1
ATOM 647 C C . TRP A 1 84 ? 1.076 -0.17 4.219 1 97.56 84 TRP A C 1
ATOM 649 O O . TRP A 1 84 ? 1.555 -1.137 3.619 1 97.56 84 TRP A O 1
ATOM 659 N N . THR A 1 85 ? 1.667 0.435 5.191 1 97.38 85 THR A N 1
ATOM 660 C CA . THR A 1 85 ? 2.953 -0.049 5.68 1 97.38 85 THR A CA 1
ATOM 661 C C . THR A 1 85 ? 2.82 -1.461 6.246 1 97.38 85 THR A C 1
ATOM 663 O O . THR A 1 85 ? 3.611 -2.346 5.91 1 97.38 85 THR A O 1
ATOM 666 N N . VAL A 1 86 ? 1.856 -1.648 7.055 1 97.12 86 VAL A N 1
ATOM 667 C CA . VAL A 1 86 ? 1.632 -2.957 7.66 1 97.12 86 VAL A CA 1
ATOM 668 C C . VAL A 1 86 ? 1.275 -3.975 6.578 1 97.12 86 VAL A C 1
ATOM 670 O O . VAL A 1 86 ? 1.769 -5.105 6.594 1 97.12 86 VAL A O 1
ATOM 673 N N . TYR A 1 87 ? 0.436 -3.602 5.676 1 97.06 87 TYR A N 1
ATOM 674 C CA . TYR A 1 87 ? 0.126 -4.461 4.539 1 97.06 87 TYR A CA 1
ATOM 675 C C . TYR A 1 87 ? 1.396 -4.879 3.807 1 97.06 87 TYR A C 1
ATOM 677 O O . TYR A 1 87 ? 1.541 -6.039 3.412 1 97.06 87 TYR A O 1
ATOM 685 N N . GLY A 1 88 ? 2.268 -3.932 3.533 1 95.75 88 GLY A N 1
ATOM 686 C CA . GLY A 1 88 ? 3.51 -4.246 2.846 1 95.75 88 GLY A CA 1
ATOM 687 C C . GLY A 1 88 ? 4.301 -5.352 3.521 1 95.75 88 GLY A C 1
ATOM 688 O O . GLY A 1 88 ? 4.844 -6.234 2.852 1 95.75 88 GLY A O 1
ATOM 689 N N . ILE A 1 89 ? 4.379 -5.281 4.785 1 93.19 89 ILE A N 1
ATOM 690 C CA . ILE A 1 89 ? 5.082 -6.309 5.543 1 93.19 89 ILE A CA 1
ATOM 691 C C . ILE A 1 89 ? 4.375 -7.652 5.363 1 93.19 89 ILE A C 1
ATOM 693 O O . ILE A 1 89 ? 5.023 -8.68 5.133 1 93.19 89 ILE A O 1
ATOM 697 N N . PHE A 1 90 ? 3.078 -7.664 5.449 1 92.5 90 PHE A N 1
ATOM 698 C CA . PHE A 1 90 ? 2.303 -8.883 5.254 1 92.5 90 PHE A CA 1
ATOM 699 C C . PHE A 1 90 ? 2.484 -9.422 3.838 1 92.5 90 PHE A C 1
ATOM 701 O O . PHE A 1 90 ? 2.531 -10.633 3.629 1 92.5 90 PHE A O 1
ATOM 708 N N . ALA A 1 91 ? 2.523 -8.531 2.93 1 91.38 91 ALA A N 1
ATOM 709 C CA . ALA A 1 91 ? 2.684 -8.93 1.535 1 91.38 91 ALA A CA 1
ATOM 710 C C . ALA A 1 91 ? 4.016 -9.641 1.319 1 91.38 91 ALA A C 1
ATOM 712 O O . ALA A 1 91 ? 4.094 -10.609 0.556 1 91.38 91 ALA A O 1
ATOM 713 N N . ILE A 1 92 ? 5.047 -9.172 1.952 1 89.44 92 ILE A N 1
ATOM 714 C CA . ILE A 1 92 ? 6.363 -9.797 1.842 1 89.44 92 ILE A CA 1
ATOM 715 C C . ILE A 1 92 ? 6.328 -11.188 2.469 1 89.44 92 ILE A C 1
ATOM 717 O O . ILE A 1 92 ? 6.828 -12.148 1.885 1 89.44 92 ILE A O 1
ATOM 721 N N . LEU A 1 93 ? 5.738 -11.297 3.566 1 86.31 93 LEU A N 1
ATOM 722 C CA . LEU A 1 93 ? 5.66 -12.57 4.281 1 86.31 93 LEU A CA 1
ATOM 723 C C . LEU A 1 93 ? 4.773 -13.562 3.527 1 86.31 93 LEU A C 1
ATOM 725 O O . LEU A 1 93 ? 4.992 -14.773 3.6 1 86.31 93 LEU A O 1
ATOM 729 N N . ASP A 1 94 ? 3.809 -12.953 2.936 1 83.81 94 ASP A N 1
ATOM 730 C CA . ASP A 1 94 ? 2.857 -13.773 2.195 1 83.81 94 ASP A CA 1
ATOM 731 C C . ASP A 1 94 ? 3.508 -14.391 0.956 1 83.81 94 ASP A C 1
ATOM 733 O O . ASP A 1 94 ? 3.1 -15.461 0.498 1 83.81 94 ASP A O 1
ATOM 737 N N . HIS A 1 95 ? 4.387 -13.609 0.194 1 73.19 95 HIS A N 1
ATOM 738 C CA . HIS A 1 95 ? 5.012 -14.125 -1.017 1 73.19 95 HIS A CA 1
ATOM 739 C C . HIS A 1 95 ? 5.863 -15.352 -0.715 1 73.19 95 HIS A C 1
ATOM 741 O O . HIS A 1 95 ? 6.09 -16.188 -1.595 1 73.19 95 HIS A O 1
ATOM 747 N N . VAL A 1 96 ? 6.328 -15.461 0.406 1 57.78 96 VAL A N 1
ATOM 748 C CA . VAL A 1 96 ? 7.145 -16.641 0.679 1 57.78 96 VAL A CA 1
ATOM 749 C C . VAL A 1 96 ? 6.352 -17.906 0.34 1 57.78 96 VAL A C 1
ATOM 751 O O . VAL A 1 96 ? 5.312 -18.172 0.945 1 57.78 96 VAL A O 1
ATOM 754 N N . PRO A 1 97 ? 6.293 -18.125 -1.05 1 50.06 97 PRO A N 1
ATOM 755 C CA . PRO A 1 97 ? 5.594 -19.297 -1.577 1 50.06 97 PRO A CA 1
ATOM 756 C C . PRO A 1 97 ? 5.754 -20.531 -0.689 1 50.06 97 PRO A C 1
ATOM 758 O O . PRO A 1 97 ? 6.805 -21.172 -0.702 1 50.06 97 PRO A O 1
ATOM 761 N N . PHE A 1 98 ? 5.684 -20.906 0.407 1 49.19 98 PHE A N 1
ATOM 762 C CA . PHE A 1 98 ? 5.344 -22.312 0.215 1 49.19 98 PHE A CA 1
ATOM 763 C C . PHE A 1 98 ? 4.105 -22.453 -0.659 1 49.19 98 PHE A C 1
ATOM 765 O O . PHE A 1 98 ? 3.035 -21.938 -0.315 1 49.19 98 PHE A O 1
ATOM 772 N N . ARG A 1 99 ? 4.441 -22.391 -2.336 1 51.19 99 ARG A N 1
ATOM 773 C CA . ARG A 1 99 ? 3.465 -22.766 -3.352 1 51.19 99 ARG A CA 1
ATOM 774 C C . ARG A 1 99 ? 2.199 -23.328 -2.709 1 51.19 99 ARG A C 1
ATOM 776 O O . ARG A 1 99 ? 1.101 -23.156 -3.24 1 51.19 99 ARG A O 1
ATOM 783 N N . MET A 1 100 ? 2.348 -23.641 -1.54 1 54.12 100 MET A N 1
ATOM 784 C CA . MET A 1 100 ? 1.301 -24.531 -1.041 1 54.12 100 MET A CA 1
ATOM 785 C C . MET A 1 100 ? 0.119 -23.719 -0.504 1 54.12 100 MET A C 1
ATOM 787 O O . MET A 1 100 ? -1.018 -24.203 -0.521 1 54.12 100 MET A O 1
ATOM 791 N N . ALA A 1 101 ? 0.339 -22.453 -0.225 1 57.94 101 ALA A N 1
ATOM 792 C CA . ALA A 1 101 ? -0.767 -21.844 0.506 1 57.94 101 ALA A CA 1
ATOM 793 C C . ALA A 1 101 ? -1.916 -21.484 -0.433 1 57.94 101 ALA A C 1
ATOM 795 O O . ALA A 1 101 ? -3.086 -21.656 -0.083 1 57.94 101 ALA A O 1
ATOM 796 N N . GLU A 1 102 ? -1.516 -21.125 -1.631 1 61.44 102 GLU A N 1
ATOM 797 C CA . GLU A 1 102 ? -2.576 -20.719 -2.543 1 61.44 102 GLU A CA 1
ATOM 798 C C . GLU A 1 102 ? -3.436 -21.906 -2.967 1 61.44 102 GLU A C 1
ATOM 800 O O . GLU A 1 102 ? -4.57 -21.719 -3.42 1 61.44 102 GLU A O 1
ATOM 805 N N . ASN A 1 103 ? -2.762 -22.922 -2.65 1 66.31 103 ASN A N 1
ATOM 806 C CA . ASN A 1 103 ? -3.523 -24.109 -3.021 1 66.31 103 ASN A CA 1
ATOM 807 C C . ASN A 1 103 ? -4.387 -24.609 -1.864 1 66.31 103 ASN A C 1
ATOM 809 O O . ASN A 1 103 ? -5.152 -25.562 -2.018 1 66.31 103 ASN A O 1
ATOM 813 N N . VAL A 1 104 ? -4.289 -23.891 -0.766 1 75.5 104 VAL A N 1
ATOM 814 C CA . VAL A 1 104 ? -5.129 -24.234 0.376 1 75.5 104 VAL A CA 1
ATOM 815 C C . VAL A 1 104 ? -6.449 -23.469 0.291 1 75.5 104 VAL A C 1
ATOM 817 O O . VAL A 1 104 ? -6.457 -22.25 0.074 1 75.5 104 VAL A O 1
ATOM 820 N N . GLN A 1 105 ? -7.5 -24.172 0.332 1 78.06 105 GLN A N 1
ATOM 821 C CA . GLN A 1 105 ? -8.852 -23.672 0.121 1 78.06 105 GLN A CA 1
ATOM 822 C C . GLN A 1 105 ? -9.195 -22.562 1.114 1 78.06 105 GLN A C 1
ATOM 824 O O . GLN A 1 105 ? -9.852 -21.594 0.758 1 78.06 105 GLN A O 1
ATOM 829 N N . LEU A 1 106 ? -8.586 -22.609 2.275 1 88.31 106 LEU A N 1
ATOM 830 C CA . LEU A 1 106 ? -8.961 -21.672 3.326 1 88.31 106 LEU A CA 1
ATOM 831 C C . LEU A 1 106 ? -8.07 -20.422 3.293 1 88.31 106 LEU A C 1
ATOM 833 O O . LEU A 1 106 ? -8.375 -19.422 3.943 1 88.31 106 LEU A O 1
ATOM 837 N N . TYR A 1 107 ? -7.266 -20.375 2.475 1 88.5 107 TYR A N 1
ATOM 838 C CA . TYR A 1 107 ? -6.246 -19.328 2.49 1 88.5 107 TYR A CA 1
ATOM 839 C C . TYR A 1 107 ? -6.844 -17.984 2.109 1 88.5 107 TYR A C 1
ATOM 841 O O . TYR A 1 107 ? -6.641 -16.984 2.811 1 88.5 107 TYR A O 1
ATOM 849 N N . TRP A 1 108 ? -7.578 -18.016 1.075 1 88.31 108 TRP A N 1
ATOM 850 C CA . TRP A 1 108 ? -8.102 -16.766 0.562 1 88.31 108 TRP A CA 1
ATOM 851 C C . TRP A 1 108 ? -9.133 -16.172 1.517 1 88.31 108 TRP A C 1
ATOM 853 O O . TRP A 1 108 ? -9.25 -14.945 1.642 1 88.31 108 TRP A O 1
ATOM 863 N N . LEU A 1 109 ? -9.789 -17.031 2.102 1 91.25 109 LEU A N 1
ATOM 864 C CA . LEU A 1 109 ? -10.781 -16.562 3.068 1 91.25 109 LEU A CA 1
ATOM 865 C C . LEU A 1 109 ? -10.102 -15.898 4.258 1 91.25 109 LEU A C 1
ATOM 867 O O . LEU A 1 109 ? -10.453 -14.781 4.641 1 91.25 109 LEU A O 1
ATOM 871 N N . PHE A 1 110 ? -9.156 -16.547 4.801 1 92.31 110 PHE A N 1
ATOM 872 C CA . PHE A 1 110 ? -8.445 -16.016 5.957 1 92.31 110 PHE A CA 1
ATOM 873 C C . PHE A 1 110 ? -7.711 -14.727 5.59 1 92.31 110 PHE A C 1
ATOM 875 O O . PHE A 1 110 ? -7.727 -13.758 6.352 1 92.31 110 PHE A O 1
ATOM 882 N N . LYS A 1 111 ? -7.195 -14.695 4.5 1 92.25 111 LYS A N 1
ATOM 883 C CA . LYS A 1 111 ? -6.477 -13.516 4.031 1 92.25 111 LYS A CA 1
ATOM 884 C C . LYS A 1 111 ? -7.422 -12.336 3.848 1 92.25 111 LYS A C 1
ATOM 886 O O . LYS A 1 111 ? -7.133 -11.219 4.297 1 92.25 111 LYS A O 1
ATOM 891 N N . ALA A 1 112 ? -8.477 -12.617 3.211 1 93.44 112 ALA A N 1
ATOM 892 C CA . ALA A 1 112 ? -9.453 -11.555 2.951 1 93.44 112 ALA A CA 1
ATOM 893 C C . ALA A 1 112 ? -9.992 -10.984 4.254 1 93.44 112 ALA A C 1
ATOM 895 O O . ALA A 1 112 ? -10.078 -9.758 4.414 1 93.44 112 ALA A O 1
ATOM 896 N N . VAL A 1 113 ? -10.312 -11.781 5.129 1 93.5 113 VAL A N 1
ATOM 897 C CA . VAL A 1 113 ? -10.859 -11.344 6.414 1 93.5 113 VAL A CA 1
ATOM 898 C C . VAL A 1 113 ? -9.797 -10.555 7.184 1 93.5 113 VAL A C 1
ATOM 900 O O . VAL A 1 113 ? -10.094 -9.5 7.754 1 93.5 113 VAL A O 1
ATOM 903 N N . GLY A 1 114 ? -8.648 -11.078 7.219 1 94.88 114 GLY A N 1
ATOM 904 C CA . GLY A 1 114 ? -7.551 -10.391 7.891 1 94.88 114 GLY A CA 1
ATOM 905 C C . GLY A 1 114 ? -7.281 -9.008 7.324 1 94.88 114 GLY A C 1
ATOM 906 O O . GLY A 1 114 ? -7.16 -8.039 8.078 1 94.88 114 GLY A O 1
ATOM 907 N N . LEU A 1 115 ? -7.273 -8.938 6.086 1 95.12 115 LEU A N 1
ATOM 908 C CA . LEU A 1 115 ? -6.961 -7.672 5.434 1 95.12 115 LEU A CA 1
ATOM 909 C C . LEU A 1 115 ? -8.133 -6.699 5.543 1 95.12 115 LEU A C 1
ATOM 911 O O . LEU A 1 115 ? -7.934 -5.488 5.637 1 95.12 115 LEU A O 1
ATOM 915 N N . PHE A 1 116 ? -9.289 -7.234 5.531 1 93.31 116 PHE A N 1
ATOM 916 C CA . PHE A 1 116 ? -10.461 -6.402 5.754 1 93.31 116 PHE A CA 1
ATOM 917 C C . PHE A 1 116 ? -10.438 -5.785 7.148 1 93.31 116 PHE A C 1
ATOM 919 O O . PHE A 1 116 ? -10.625 -4.578 7.301 1 93.31 116 PHE A O 1
ATOM 926 N N . TYR A 1 117 ? -10.148 -6.535 8.086 1 93.25 117 TYR A N 1
ATOM 927 C CA . TYR A 1 117 ? -10.094 -6.074 9.469 1 93.25 117 TYR A CA 1
ATOM 928 C C . TYR A 1 117 ? -8.953 -5.078 9.664 1 93.25 117 TYR A C 1
ATOM 930 O O . TYR A 1 117 ? -9.086 -4.117 10.422 1 93.25 117 TYR A O 1
ATOM 938 N N . LEU A 1 118 ? -7.988 -5.305 9.023 1 94.62 118 LEU A N 1
ATOM 939 C CA . LEU A 1 118 ? -6.824 -4.426 9.078 1 94.62 118 LEU A CA 1
ATOM 940 C C . LEU A 1 118 ? -7.168 -3.035 8.555 1 94.62 118 LEU A C 1
ATOM 942 O O . LEU A 1 118 ? -6.613 -2.037 9.023 1 94.62 118 LEU A O 1
ATOM 946 N N . SER A 1 119 ? -8.078 -2.93 7.605 1 94.94 119 SER A N 1
ATOM 947 C CA . SER A 1 119 ? -8.375 -1.671 6.93 1 94.94 119 SER A CA 1
ATOM 948 C C . SER A 1 119 ? -9.391 -0.851 7.715 1 94.94 119 SER A C 1
ATOM 950 O O . SER A 1 119 ? -9.617 0.323 7.414 1 94.94 119 SER A O 1
ATOM 952 N N . LEU A 1 120 ? -9.953 -1.352 8.734 1 91.81 120 LEU A N 1
ATOM 953 C CA . LEU A 1 120 ? -11.016 -0.67 9.461 1 91.81 120 LEU A CA 1
ATOM 954 C C . LEU A 1 120 ? -10.445 0.389 10.398 1 91.81 120 LEU A C 1
ATOM 956 O O . LEU A 1 120 ? -9.711 0.064 11.344 1 91.81 120 LEU A O 1
ATOM 960 N N . PRO A 1 121 ? -10.805 1.608 10.156 1 89.88 121 PRO A N 1
ATOM 961 C CA . PRO A 1 121 ? -10.281 2.682 11.008 1 89.88 121 PRO A CA 1
ATOM 962 C C . PRO A 1 121 ? -10.852 2.641 12.422 1 89.88 121 PRO A C 1
ATOM 964 O O . PRO A 1 121 ? -10.312 3.275 13.328 1 89.88 121 PRO A O 1
ATOM 967 N N . GLU A 1 122 ? -11.93 1.873 12.594 1 87.75 122 GLU A N 1
ATOM 968 C CA . GLU A 1 122 ? -12.57 1.78 13.898 1 87.75 122 GLU A CA 1
ATOM 969 C C . GLU A 1 122 ? -11.836 0.801 14.812 1 87.75 122 GLU A C 1
ATOM 971 O O . GLU A 1 122 ? -11.789 0.992 16.031 1 87.75 122 GLU A O 1
ATOM 976 N N . VAL A 1 123 ? -11.219 -0.234 14.25 1 87.69 123 VAL A N 1
ATOM 977 C CA . VAL A 1 123 ? -10.602 -1.309 15.023 1 87.69 123 VAL A CA 1
ATOM 978 C C . VAL A 1 123 ? -9.125 -0.992 15.258 1 87.69 123 VAL A C 1
ATOM 980 O O . VAL A 1 123 ? -8.562 -1.376 16.281 1 87.69 123 VAL A O 1
ATOM 983 N N . LYS A 1 124 ? -8.453 -0.302 14.398 1 92.06 124 LYS A N 1
ATOM 984 C CA . LYS A 1 124 ? -7.098 0.231 14.492 1 92.06 124 LYS A CA 1
ATOM 985 C C . LYS A 1 124 ? -6.086 -0.883 14.742 1 92.06 124 LYS A C 1
ATOM 987 O O . LYS A 1 124 ? -5.137 -0.708 15.508 1 92.06 124 LYS A O 1
ATOM 992 N N . ILE A 1 125 ? -6.348 -2.043 14.203 1 93 125 ILE A N 1
ATOM 993 C CA . ILE A 1 125 ? -5.414 -3.16 14.32 1 93 125 ILE A CA 1
ATOM 994 C C . ILE A 1 125 ? -4.086 -2.791 13.656 1 93 125 ILE A C 1
ATOM 996 O O . ILE A 1 125 ? -3.018 -3.068 14.211 1 93 125 ILE A O 1
ATOM 1000 N N . ALA A 1 126 ? -4.168 -2.146 12.539 1 95.56 126 ALA A N 1
ATOM 1001 C CA . ALA A 1 126 ? -2.957 -1.748 11.828 1 95.56 126 ALA A CA 1
ATOM 1002 C C . ALA A 1 126 ? -2.109 -0.802 12.672 1 95.56 126 ALA A C 1
ATOM 1004 O O . ALA A 1 126 ? -0.882 -0.923 12.711 1 95.56 126 ALA A O 1
ATOM 1005 N N . ALA A 1 127 ? -2.77 0.111 13.297 1 94.62 127 ALA A N 1
ATOM 1006 C CA . ALA A 1 127 ? -2.061 1.083 14.125 1 94.62 127 ALA A CA 1
ATOM 1007 C C . ALA A 1 127 ? -1.347 0.397 15.289 1 94.62 127 ALA A C 1
ATOM 1009 O O . ALA A 1 127 ? -0.22 0.761 15.633 1 94.62 127 ALA A O 1
ATOM 1010 N N . LYS A 1 128 ? -1.982 -0.577 15.852 1 94.44 128 LYS A N 1
ATOM 1011 C CA . LYS A 1 128 ? -1.369 -1.324 16.938 1 94.44 128 LYS A CA 1
ATOM 1012 C C . LYS A 1 128 ? -0.141 -2.092 16.469 1 94.44 128 LYS A C 1
ATOM 1014 O O . LYS A 1 128 ? 0.91 -2.059 17.109 1 94.44 128 LYS A O 1
ATOM 1019 N N . ILE A 1 129 ? -0.289 -2.76 15.414 1 95.5 129 ILE A N 1
ATOM 1020 C CA . ILE A 1 129 ? 0.827 -3.51 14.852 1 95.5 129 ILE A CA 1
ATOM 1021 C C . ILE A 1 129 ? 1.972 -2.557 14.516 1 95.5 129 ILE A C 1
ATOM 1023 O O . ILE A 1 129 ? 3.137 -2.855 14.789 1 95.5 129 ILE A O 1
ATOM 1027 N N . PHE A 1 130 ? 1.604 -1.459 14 1 95.88 130 PHE A N 1
ATOM 1028 C CA . PHE A 1 130 ? 2.588 -0.45 13.617 1 95.88 130 PHE A CA 1
ATOM 1029 C C . PHE A 1 130 ? 3.359 0.04 14.836 1 95.88 130 PHE A C 1
ATOM 1031 O O . PHE A 1 130 ? 4.59 0.081 14.82 1 95.88 130 PHE A O 1
ATOM 1038 N N . LEU A 1 131 ? 2.678 0.372 15.812 1 92.5 131 LEU A N 1
ATOM 1039 C CA . LEU A 1 131 ? 3.262 0.966 17.016 1 92.5 131 LEU A CA 1
ATOM 1040 C C . LEU A 1 131 ? 4.113 -0.051 17.766 1 92.5 131 LEU A C 1
ATOM 1042 O O . LEU A 1 131 ? 5.203 0.278 18.234 1 92.5 131 LEU A O 1
ATOM 1046 N N . TYR A 1 132 ? 3.73 -1.287 17.734 1 92.62 132 TYR A N 1
ATOM 1047 C CA . TYR A 1 132 ? 4.371 -2.246 18.625 1 92.62 132 TYR A CA 1
ATOM 1048 C C . TYR A 1 132 ? 5.383 -3.102 17.875 1 92.62 132 TYR A C 1
ATOM 1050 O O . TYR A 1 132 ? 6.301 -3.662 18.469 1 92.62 132 TYR A O 1
ATOM 1058 N N . LYS A 1 133 ? 5.285 -3.225 16.641 1 93.69 133 LYS A N 1
ATOM 1059 C CA . LYS A 1 133 ? 6.168 -4.133 15.914 1 93.69 133 LYS A CA 1
ATOM 1060 C C . LYS A 1 133 ? 6.965 -3.385 14.852 1 93.69 133 LYS A C 1
ATOM 1062 O O . LYS A 1 133 ? 8.195 -3.43 14.844 1 93.69 133 LYS A O 1
ATOM 1067 N N . VAL A 1 134 ? 6.355 -2.615 14.102 1 94.06 134 VAL A N 1
ATOM 1068 C CA . VAL A 1 134 ? 6.984 -2.033 12.922 1 94.06 134 VAL A CA 1
ATOM 1069 C C . VAL A 1 134 ? 7.93 -0.911 13.344 1 94.06 134 VAL A C 1
ATOM 1071 O O . VAL A 1 134 ? 9.109 -0.907 12.969 1 94.06 134 VAL A O 1
ATOM 1074 N N . GLU A 1 135 ? 7.395 -0.03 14.094 1 92.62 135 GLU A N 1
ATOM 1075 C CA . GLU A 1 135 ? 8.164 1.149 14.484 1 92.62 135 GLU A CA 1
ATOM 1076 C C . GLU A 1 135 ? 9.438 0.757 15.234 1 92.62 135 GLU A C 1
ATOM 1078 O O . GLU A 1 135 ? 10.531 1.204 14.883 1 92.62 135 GLU A O 1
ATOM 1083 N N . PRO A 1 136 ? 9.297 -0.101 16.188 1 91.25 136 PRO A N 1
ATOM 1084 C CA . PRO A 1 136 ? 10.516 -0.492 16.891 1 91.25 136 PRO A CA 1
ATOM 1085 C C . PRO A 1 136 ? 11.523 -1.208 15.992 1 91.25 136 PRO A C 1
ATOM 1087 O O . PRO A 1 136 ? 12.734 -1.048 16.156 1 91.25 136 PRO A O 1
ATOM 1090 N N . TRP A 1 137 ? 11.055 -1.997 15.133 1 92 137 TRP A N 1
ATOM 1091 C CA . TRP A 1 137 ? 11.938 -2.703 14.211 1 92 137 TRP A CA 1
ATOM 1092 C C . TRP A 1 137 ? 12.664 -1.723 13.289 1 92 137 TRP A C 1
ATOM 1094 O O . TRP A 1 137 ? 13.859 -1.871 13.039 1 92 137 TRP A O 1
ATOM 1104 N N . VAL A 1 138 ? 12.023 -0.752 12.859 1 90.12 138 VAL A N 1
ATOM 1105 C CA . VAL A 1 138 ? 12.617 0.238 11.969 1 90.12 138 VAL A CA 1
ATOM 1106 C C . VAL A 1 138 ? 13.672 1.044 12.719 1 90.12 138 VAL A C 1
ATOM 1108 O O . VAL A 1 138 ? 14.742 1.334 12.18 1 90.12 138 VAL A O 1
ATOM 1111 N N . VAL A 1 139 ? 13.367 1.413 13.898 1 86.75 139 VAL A N 1
ATOM 1112 C CA . VAL A 1 139 ? 14.305 2.168 14.719 1 86.75 139 VAL A CA 1
ATOM 1113 C C . VAL A 1 139 ? 15.578 1.35 14.938 1 86.75 139 VAL A C 1
ATOM 1115 O O . VAL A 1 139 ? 16.688 1.889 14.891 1 86.75 139 VAL A O 1
ATOM 1118 N N . LYS A 1 140 ? 15.391 0.085 15.109 1 90.5 140 LYS A N 1
ATOM 1119 C CA . LYS A 1 140 ? 16.547 -0.798 15.289 1 90.5 140 LYS A CA 1
ATOM 1120 C C . LYS A 1 140 ? 17.406 -0.845 14.031 1 90.5 140 LYS A C 1
ATOM 1122 O O . LYS A 1 140 ? 18.625 -0.79 14.109 1 90.5 140 LYS A O 1
ATOM 1127 N N . VAL A 1 141 ? 16.75 -1.003 12.984 1 88.62 141 VAL A N 1
ATOM 1128 C CA . VAL A 1 141 ? 17.453 -1.073 11.711 1 88.62 141 VAL A CA 1
ATOM 1129 C C . VAL A 1 141 ? 18.172 0.248 11.445 1 88.62 141 VAL A C 1
ATOM 1131 O O . VAL A 1 141 ? 19.312 0.259 10.953 1 88.62 141 VAL A O 1
ATOM 1134 N N . GLU A 1 142 ? 17.531 1.37 11.734 1 84.44 142 GLU A N 1
ATOM 1135 C CA . GLU A 1 142 ? 18.125 2.691 11.562 1 84.44 142 GLU A CA 1
ATOM 1136 C C . GLU A 1 142 ? 19.391 2.844 12.414 1 84.44 142 GLU A C 1
ATOM 1138 O O . GLU A 1 142 ? 20.375 3.418 11.961 1 84.44 142 GLU A O 1
ATOM 1143 N N . LYS A 1 143 ? 19.328 2.416 13.516 1 85.44 143 LYS A N 1
ATOM 1144 C CA . LYS A 1 143 ? 20.469 2.475 14.414 1 85.44 143 LYS A CA 1
ATOM 1145 C C . LYS A 1 143 ? 21.625 1.625 13.891 1 85.44 143 LYS A C 1
ATOM 1147 O O . LYS A 1 143 ? 22.797 2 14.031 1 85.44 143 LYS A O 1
ATOM 1152 N N . LEU A 1 144 ? 21.281 0.53 13.281 1 81.69 144 LEU A N 1
ATOM 1153 C CA . LEU A 1 144 ? 22.297 -0.368 12.719 1 81.69 144 LEU A CA 1
ATOM 1154 C C . LEU A 1 144 ? 22.984 0.266 11.516 1 81.69 144 LEU A C 1
ATOM 1156 O O . LEU A 1 144 ? 24.188 0.096 11.32 1 81.69 144 LEU A O 1
ATOM 1160 N N . ILE A 1 145 ? 22.234 0.996 10.797 1 76.38 145 ILE A N 1
ATOM 1161 C CA . ILE A 1 145 ? 22.75 1.631 9.586 1 76.38 145 ILE A CA 1
ATOM 1162 C C . ILE A 1 145 ? 23.609 2.842 9.961 1 76.38 145 ILE A C 1
ATOM 1164 O O . ILE A 1 145 ? 24.641 3.107 9.336 1 76.38 145 ILE A O 1
ATOM 1168 N N . GLU A 1 146 ? 23.156 3.658 10.859 1 68.38 146 GLU A N 1
ATOM 1169 C CA . GLU A 1 146 ? 23.859 4.852 11.305 1 68.38 146 GLU A CA 1
ATOM 1170 C C . GLU A 1 146 ? 25.141 4.484 12.07 1 68.38 146 GLU A C 1
ATOM 1172 O O . GLU A 1 146 ? 26.094 5.258 12.094 1 68.38 146 GLU A O 1
ATOM 1177 N N . ARG A 1 147 ? 25.359 3.48 12.719 1 60.22 147 ARG A N 1
ATOM 1178 C CA . ARG A 1 147 ? 26.484 3.115 13.578 1 60.22 147 ARG A CA 1
ATOM 1179 C C . ARG A 1 147 ? 27.781 3.043 12.781 1 60.22 147 ARG A C 1
ATOM 1181 O O . ARG A 1 147 ? 28.859 3.182 13.352 1 60.22 147 ARG A O 1
ATOM 1188 N N . PRO A 1 148 ? 27.953 2.855 11.539 1 51.62 148 PRO A N 1
ATOM 1189 C CA . PRO A 1 148 ? 29.375 2.852 11.18 1 51.62 148 PRO A CA 1
ATOM 1190 C C . PRO A 1 148 ? 30.062 4.191 11.445 1 51.62 148 PRO A C 1
ATOM 1192 O O . PRO A 1 148 ? 31.234 4.23 11.828 1 51.62 148 PRO A O 1
ATOM 1195 N N . LYS A 1 149 ? 29.547 5.41 10.781 1 45.28 149 LYS A N 1
ATOM 1196 C CA . LYS A 1 149 ? 30.422 6.574 10.625 1 45.28 149 LYS A CA 1
ATOM 1197 C C . LYS A 1 149 ? 30.688 7.242 11.977 1 45.28 149 LYS A C 1
ATOM 1199 O O . LYS A 1 149 ? 31.625 8.039 12.102 1 45.28 149 LYS A O 1
ATOM 1204 N N . LYS A 1 150 ? 29.734 7.383 12.906 1 45.16 150 LYS A N 1
ATOM 1205 C CA . LYS A 1 150 ? 30.109 8.188 14.07 1 45.16 150 LYS A CA 1
ATOM 1206 C C . LYS A 1 150 ? 31.234 7.523 14.859 1 45.16 150 LYS A C 1
ATOM 1208 O O . LYS A 1 150 ? 31.641 8.016 15.914 1 45.16 150 LYS A O 1
ATOM 1213 N N . GLU A 1 151 ? 31.672 6.379 14.656 1 42.12 151 GLU A N 1
ATOM 1214 C CA . GLU A 1 151 ? 32.844 6.23 15.5 1 42.12 151 GLU A CA 1
ATOM 1215 C C . GLU A 1 151 ? 33.875 7.309 15.203 1 42.12 151 GLU A C 1
ATOM 1217 O O . GLU A 1 151 ? 34.844 7.48 15.961 1 42.12 151 GLU A O 1
ATOM 1222 N N . LYS A 1 152 ? 34.125 7.797 13.945 1 39.38 152 LYS A N 1
ATOM 1223 C CA . LYS A 1 152 ? 35.219 8.758 14 1 39.38 152 LYS A CA 1
ATOM 1224 C C . LYS A 1 152 ? 34.812 10.016 14.758 1 39.38 152 LYS A C 1
ATOM 1226 O O . LYS A 1 152 ? 35.562 10.508 15.602 1 39.38 152 LYS A O 1
ATOM 1231 N N . ASP A 1 153 ? 34.188 11.188 14.203 1 34.62 153 ASP A N 1
ATOM 1232 C CA . ASP A 1 153 ? 34.219 12.531 14.781 1 34.62 153 ASP A CA 1
ATOM 1233 C C . ASP A 1 153 ? 33.188 12.664 15.891 1 34.62 153 ASP A C 1
ATOM 1235 O O . ASP A 1 153 ? 32.844 13.773 16.312 1 34.62 153 ASP A O 1
ATOM 1239 N N . VAL A 1 154 ? 32.344 11.789 16.297 1 34.16 154 VAL A N 1
ATOM 1240 C CA . VAL A 1 154 ? 31.406 12.234 17.328 1 34.16 154 VAL A CA 1
ATOM 1241 C C . VAL A 1 154 ? 32.156 12.523 18.609 1 34.16 154 VAL A C 1
ATOM 1243 O O . VAL A 1 154 ? 32.719 11.617 19.234 1 34.16 154 VAL A O 1
ATOM 1246 N N . VAL A 1 155 ? 32.875 13.648 18.812 1 31.05 155 VAL A N 1
ATOM 1247 C CA . VAL A 1 155 ? 32.875 14.375 20.078 1 31.05 155 VAL A CA 1
ATOM 1248 C C . VAL A 1 155 ? 31.531 14.195 20.781 1 31.05 155 VAL A C 1
ATOM 1250 O O . VAL A 1 155 ? 30.547 13.766 20.156 1 31.05 155 VAL A O 1
ATOM 1253 N N . SER A 1 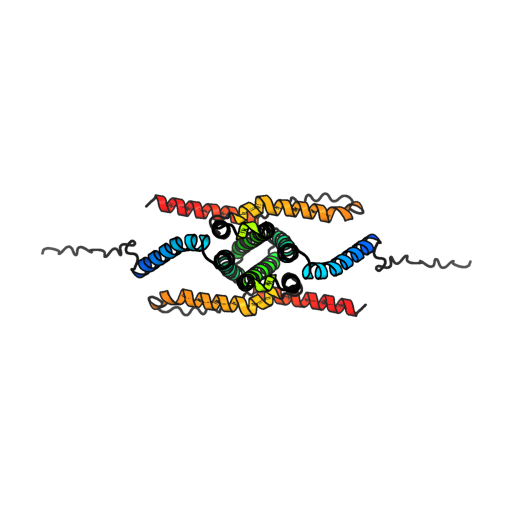156 ? 31.094 15.195 21.906 1 31.06 156 SER A N 1
ATOM 1254 C CA . SER A 1 156 ? 30.359 15.281 23.172 1 31.06 156 SER A CA 1
ATOM 1255 C C . SER A 1 156 ? 28.859 15.188 22.953 1 31.06 156 SER A C 1
ATOM 1257 O O . SER A 1 156 ? 28.094 15.102 23.906 1 31.06 156 SER A O 1
ATOM 1259 N N . LYS A 1 157 ? 28.219 15.992 21.938 1 34.16 157 LYS A N 1
ATOM 1260 C CA . LYS A 1 157 ? 26.953 16.594 22.391 1 34.16 157 LYS A CA 1
ATOM 1261 C C . LYS A 1 157 ? 25.875 15.531 22.531 1 34.16 157 LYS A C 1
ATOM 1263 O O . LYS A 1 157 ? 25.594 14.797 21.578 1 34.16 157 LYS A O 1
ATOM 1268 N N . GLY A 1 158 ? 25.578 14.82 23.672 1 33.44 158 GLY A N 1
ATOM 1269 C CA . GLY A 1 158 ? 24.578 13.984 24.312 1 33.44 158 GLY A CA 1
ATOM 1270 C C . GLY A 1 158 ? 23.172 14.266 23.828 1 33.44 158 GLY A C 1
ATOM 1271 O O . GLY A 1 158 ? 22.203 13.969 24.547 1 33.44 158 GLY A O 1
ATOM 1272 N N . GLY A 1 159 ? 22.844 15.086 22.891 1 32.09 159 GLY A N 1
ATOM 1273 C CA . GLY A 1 159 ? 21.422 15.391 22.875 1 32.09 159 GLY A CA 1
ATOM 1274 C C . GLY A 1 159 ? 20.547 14.156 22.766 1 32.09 159 GLY A C 1
ATOM 1275 O O . GLY A 1 159 ? 20.797 13.281 21.938 1 32.09 159 GLY A O 1
ATOM 1276 N N . LYS A 1 160 ? 20.109 13.562 23.844 1 35.03 160 LYS A N 1
ATOM 1277 C CA . LYS A 1 160 ? 19.031 12.609 24.109 1 35.03 160 LYS A CA 1
ATOM 1278 C C . LYS A 1 160 ? 17.906 12.75 23.078 1 35.03 160 LYS A C 1
ATOM 1280 O O . LYS A 1 160 ? 17.016 13.578 23.25 1 35.03 160 LYS A O 1
ATOM 1285 N N . GLU A 1 161 ? 18.016 12.883 21.922 1 36.22 161 GLU A N 1
ATOM 1286 C CA . GLU A 1 161 ? 16.781 12.922 21.156 1 36.22 161 GLU A CA 1
ATOM 1287 C C . GLU A 1 161 ? 15.883 11.727 21.469 1 36.22 161 GLU A C 1
ATOM 1289 O O . GLU A 1 161 ? 16.25 10.586 21.203 1 36.22 161 GLU A O 1
ATOM 1294 N N . LYS A 1 162 ? 15.273 11.562 22.594 1 37.22 162 LYS A N 1
ATOM 1295 C CA . LYS A 1 162 ? 14.164 10.703 23.016 1 37.22 162 LYS A CA 1
ATOM 1296 C C . LYS A 1 162 ? 13.336 10.242 21.812 1 37.22 162 LYS A C 1
ATOM 1298 O O . LYS A 1 162 ? 12.977 11.047 20.953 1 37.22 162 LYS A O 1
ATOM 1303 N N . GLU A 1 163 ? 13.375 9.031 21.359 1 46 163 GLU A N 1
ATOM 1304 C CA . GLU A 1 163 ? 12.656 8.266 20.359 1 46 163 GLU A CA 1
ATOM 1305 C C . GLU A 1 163 ? 11.164 8.586 20.375 1 46 163 GLU A C 1
ATOM 1307 O O . GLU A 1 163 ? 10.484 8.32 21.375 1 46 163 GLU A O 1
ATOM 1312 N N . VAL A 1 164 ? 10.68 9.727 20.172 1 46.03 164 VAL A N 1
ATOM 1313 C CA . VAL A 1 164 ? 9.281 10.125 20.188 1 46.03 164 VAL A CA 1
ATOM 1314 C C . VAL A 1 164 ? 8.438 9.078 19.453 1 46.03 164 VAL A C 1
ATOM 1316 O O . VAL A 1 164 ? 8.641 8.82 18.266 1 46.03 164 VAL A O 1
ATOM 1319 N N . PRO A 1 165 ? 7.965 8.023 20.188 1 56.38 165 PRO A N 1
ATOM 1320 C CA . PRO A 1 165 ? 6.898 7.25 19.547 1 56.38 165 PRO A CA 1
ATOM 1321 C C . PRO A 1 165 ? 5.977 8.117 18.688 1 56.38 165 PRO A C 1
ATOM 1323 O O . PRO A 1 165 ? 5.84 9.312 18.938 1 56.38 165 PRO A O 1
ATOM 1326 N N . SER A 1 166 ? 5.613 7.668 17.422 1 64.62 166 SER A N 1
ATOM 1327 C CA . SER A 1 166 ? 4.777 8.438 16.516 1 64.62 166 SER A CA 1
ATOM 1328 C C . SER A 1 166 ? 3.547 8.992 17.219 1 64.62 166 SER A C 1
ATOM 1330 O O . SER A 1 166 ? 2.617 8.242 17.531 1 64.62 166 SER A O 1
ATOM 1332 N N . LYS A 1 167 ? 3.676 10.078 17.891 1 72.31 167 LYS A N 1
ATOM 1333 C CA . LYS A 1 167 ? 2.533 10.742 18.516 1 72.31 167 LYS A CA 1
ATOM 1334 C C . LYS A 1 167 ? 1.299 10.664 17.625 1 72.31 167 LYS A C 1
ATOM 1336 O O . LYS A 1 167 ? 0.188 10.445 18.109 1 72.31 167 LYS A O 1
ATOM 1341 N N . GLY A 1 168 ? 1.594 10.648 16.438 1 73.38 168 GLY A N 1
ATOM 1342 C CA . GLY A 1 168 ? 0.472 10.617 15.508 1 73.38 168 GLY A CA 1
ATOM 1343 C C . GLY A 1 168 ? -0.236 9.273 15.484 1 73.38 168 GLY A C 1
ATOM 1344 O O . GLY A 1 168 ? -1.468 9.219 15.484 1 73.38 168 GLY A O 1
ATOM 1345 N N . VAL A 1 169 ? 0.518 8.312 15.555 1 84.88 169 VAL A N 1
ATOM 1346 C CA . VAL A 1 169 ? -0.068 6.98 15.492 1 84.88 169 VAL A CA 1
ATOM 1347 C C . VAL A 1 169 ? -0.794 6.68 16.812 1 84.88 169 VAL A C 1
ATOM 1349 O O . VAL A 1 169 ? -1.85 6.043 16.812 1 84.88 169 VAL A O 1
ATOM 1352 N N . LYS A 1 170 ? -0.226 7.16 17.875 1 77.5 170 LYS A N 1
ATOM 1353 C CA . LYS A 1 170 ? -0.856 6.957 19.172 1 77.5 170 LYS A CA 1
ATOM 1354 C C . LYS A 1 170 ? -2.207 7.664 19.25 1 77.5 170 LYS A C 1
ATOM 1356 O O . LYS A 1 170 ? -3.158 7.137 19.828 1 77.5 170 LYS A O 1
ATOM 1361 N N . GLU A 1 171 ? -2.24 8.766 18.672 1 80.12 171 GLU A N 1
ATOM 1362 C CA . GLU A 1 171 ? -3.498 9.508 18.641 1 80.12 171 GLU A CA 1
ATOM 1363 C C . GLU A 1 171 ? -4.543 8.789 17.781 1 80.12 171 GLU A C 1
ATOM 1365 O O . GLU A 1 171 ? -5.719 8.742 18.156 1 80.12 171 GLU A O 1
ATOM 1370 N N . VAL A 1 172 ? -4.117 8.203 16.797 1 78.06 172 VAL A N 1
ATOM 1371 C CA . VAL A 1 172 ? -5.008 7.457 15.914 1 78.06 172 VAL A CA 1
ATOM 1372 C C . VAL A 1 172 ? -5.531 6.219 16.641 1 78.06 172 VAL A C 1
ATOM 1374 O O . VAL A 1 172 ? -6.719 5.891 16.547 1 78.06 172 VAL A O 1
ATOM 1377 N N . VAL A 1 173 ? -4.664 5.598 17.328 1 79.25 173 VAL A N 1
ATOM 1378 C CA . VAL A 1 173 ? -5.043 4.398 18.062 1 79.25 173 VAL A CA 1
ATOM 1379 C C . VAL A 1 173 ? -6.051 4.758 19.156 1 79.25 173 VAL A C 1
ATOM 1381 O O . VAL A 1 173 ? -7.039 4.051 19.359 1 79.25 173 VAL A O 1
ATOM 1384 N N . SER A 1 174 ? -5.824 5.852 19.828 1 78.19 174 SER A N 1
ATOM 1385 C CA . SER A 1 174 ? -6.695 6.277 20.906 1 78.19 174 SER A CA 1
ATOM 1386 C C . SER A 1 174 ? -8.086 6.645 20.406 1 78.19 174 SER A C 1
ATOM 1388 O O . SER A 1 174 ? -9.086 6.375 21.062 1 78.19 174 SER A O 1
ATOM 1390 N N . LYS A 1 175 ? -8.172 7.105 19.281 1 75.56 175 LYS A N 1
ATOM 1391 C CA . LYS A 1 175 ? -9.438 7.523 18.703 1 75.56 175 LYS A CA 1
ATOM 1392 C C . LYS A 1 175 ? -10.242 6.32 18.203 1 75.56 175 LYS A C 1
ATOM 1394 O O . LYS A 1 175 ? -11.469 6.34 18.219 1 75.56 175 LYS A O 1
ATOM 1399 N N . GLY A 1 176 ? -9.672 5.395 17.594 1 69.75 176 GLY A N 1
ATOM 1400 C CA . GLY A 1 176 ? -10.344 4.18 17.156 1 69.75 176 GLY A CA 1
ATOM 1401 C C . GLY A 1 176 ? -10.992 3.406 18.281 1 69.75 176 GLY A C 1
ATOM 1402 O O . GLY A 1 176 ? -12.094 2.875 18.125 1 69.75 176 GLY A O 1
ATOM 1403 N N . GLY A 1 177 ? -10.281 3.336 19.328 1 62.56 177 GLY A N 1
ATOM 1404 C CA . GLY A 1 177 ? -10.805 2.68 20.516 1 62.56 177 GLY A CA 1
ATOM 1405 C C . GLY A 1 177 ? -12.07 3.326 21.031 1 62.56 177 GLY A C 1
ATOM 1406 O O . GLY A 1 177 ? -13.008 2.633 21.453 1 62.56 177 GLY A O 1
ATOM 1407 N N . LYS A 1 178 ? -12.242 4.621 20.875 1 62.81 178 LYS A N 1
ATOM 1408 C CA . LYS A 1 178 ? -13.398 5.359 21.375 1 62.81 178 LYS A CA 1
ATOM 1409 C C . LYS A 1 178 ? -14.609 5.176 20.469 1 62.81 178 LYS A C 1
ATOM 1411 O O . LYS A 1 178 ? -15.742 5.047 20.953 1 62.81 178 LYS A O 1
ATOM 1416 N N . GLU A 1 179 ? -14.352 5.02 19.328 1 68 179 GLU A N 1
ATOM 1417 C CA . GLU A 1 179 ? -15.438 4.859 18.359 1 68 179 GLU A CA 1
ATOM 1418 C C . GLU A 1 179 ? -16.062 3.467 18.453 1 68 179 GLU A C 1
ATOM 1420 O O . GLU A 1 179 ? -17.281 3.314 18.375 1 68 179 GLU A O 1
ATOM 1425 N N . VAL A 1 180 ? -15.266 2.496 18.688 1 59.5 180 VAL A N 1
ATOM 1426 C CA . VAL A 1 180 ? -15.766 1.135 18.844 1 59.5 180 VAL A CA 1
ATOM 1427 C C . VAL A 1 180 ? -16.562 1.017 20.141 1 59.5 180 VAL A C 1
ATOM 1429 O O . VAL A 1 180 ? -17.641 0.395 20.156 1 59.5 180 VAL A O 1
ATOM 1432 N N . ALA A 1 181 ? -16.094 1.643 21.125 1 60.53 181 ALA A N 1
ATOM 1433 C CA . ALA A 1 181 ? -16.75 1.616 22.422 1 60.53 181 ALA A CA 1
ATOM 1434 C C . ALA A 1 181 ? -18.094 2.35 22.375 1 60.53 181 ALA A C 1
ATOM 1436 O O . ALA A 1 181 ? -19.078 1.884 22.953 1 60.53 181 ALA A O 1
ATOM 1437 N N . SER A 1 182 ? -18.125 3.447 21.719 1 61 182 SER A N 1
ATOM 1438 C CA . SER A 1 182 ? -19.328 4.25 21.625 1 61 182 SER A CA 1
ATOM 1439 C C . SER A 1 182 ? -20.406 3.549 20.781 1 61 182 SER A C 1
ATOM 1441 O O . SER A 1 182 ? -21.594 3.605 21.109 1 61 182 SER A O 1
ATOM 1443 N N . LYS A 1 183 ? -19.984 2.895 19.828 1 59.97 183 LYS A N 1
ATOM 1444 C CA . LYS A 1 183 ? -20.922 2.141 19 1 59.97 183 LYS A CA 1
ATOM 1445 C C . LYS A 1 183 ? -21.422 0.904 19.734 1 59.97 183 LYS A C 1
ATOM 1447 O O . LYS A 1 183 ? -22.578 0.504 19.562 1 59.97 183 LYS A O 1
ATOM 1452 N N . GLY A 1 184 ? -20.531 0.261 20.391 1 46.91 184 GLY A N 1
ATOM 1453 C CA . GLY A 1 184 ? -20.922 -0.866 21.219 1 46.91 184 GLY A CA 1
ATOM 1454 C C . GLY A 1 184 ? -21.938 -0.494 22.297 1 46.91 184 GLY A C 1
ATOM 1455 O O . GLY A 1 184 ? -22.859 -1.259 22.578 1 46.91 184 GLY A O 1
ATOM 1456 N N . SER A 1 185 ? -21.766 0.594 22.906 1 53.94 185 SER A N 1
ATOM 1457 C CA . SER A 1 185 ? -22.641 1.074 23.969 1 53.94 185 SER A CA 1
ATOM 1458 C C . SER A 1 185 ? -24 1.476 23.406 1 53.94 185 SER A C 1
ATOM 1460 O O . SER A 1 185 ? -25.031 1.287 24.062 1 53.94 185 SER A O 1
ATOM 1462 N N . LYS A 1 186 ? -24.016 1.943 22.281 1 55.31 186 LYS A N 1
ATOM 1463 C CA . LYS A 1 186 ? -25.297 2.35 21.703 1 55.31 186 LYS A CA 1
ATOM 1464 C C . LYS A 1 186 ? -26.125 1.136 21.297 1 55.31 186 LYS A C 1
ATOM 1466 O O . LYS A 1 186 ? -27.344 1.238 21.125 1 55.31 186 LYS A O 1
ATOM 1471 N N . SER A 1 187 ? -25.469 0.079 20.938 1 49.75 187 SER A N 1
ATOM 1472 C CA . SER A 1 187 ? -26.203 -1.117 20.531 1 49.75 187 SER A CA 1
ATOM 1473 C C . SER A 1 187 ? -26.828 -1.819 21.734 1 49.75 187 SER A C 1
ATOM 1475 O O . SER A 1 187 ? -27.766 -2.598 21.594 1 49.75 187 SER A O 1
ATOM 1477 N N . LYS A 1 188 ? -26.391 -1.568 22.953 1 48.53 188 LYS A N 1
ATOM 1478 C CA . LYS A 1 188 ? -26.953 -2.215 24.141 1 48.53 188 LYS A CA 1
ATOM 1479 C C . LYS A 1 188 ? -28.188 -1.467 24.641 1 48.53 188 LYS A C 1
ATOM 1481 O O . LYS A 1 188 ? -28.953 -1.994 25.453 1 48.53 188 LYS A O 1
ATOM 1486 N N . ASN A 1 189 ? -28.25 -0.282 24.469 1 40.66 189 ASN A N 1
ATOM 1487 C CA . ASN A 1 189 ? -29.375 0.453 25.016 1 40.66 189 ASN A CA 1
ATOM 1488 C C . ASN A 1 189 ? -30.594 0.356 24.109 1 40.66 189 ASN A C 1
ATOM 1490 O O . ASN A 1 189 ? -31.609 1.009 24.344 1 40.66 189 ASN A O 1
ATOM 1494 N N . LYS A 1 190 ? -30.531 -0.419 22.984 1 35.62 190 LYS A N 1
ATOM 1495 C CA . LYS A 1 190 ? -31.828 -0.675 22.391 1 35.62 190 LYS A CA 1
ATOM 1496 C C . LYS A 1 190 ? -32.312 -2.092 22.703 1 35.62 190 LYS A C 1
ATOM 1498 O O . LYS A 1 190 ? -31.531 -3.045 22.625 1 35.62 190 LYS A O 1
ATOM 1503 N N . MET B 1 1 ? 69.688 37.125 1.695 1 29.14 1 MET B N 1
ATOM 1504 C CA . MET B 1 1 ? 68.625 36.688 2.6 1 29.14 1 MET B CA 1
ATOM 1505 C C . MET B 1 1 ? 67.438 36.156 1.816 1 29.14 1 MET B C 1
ATOM 1507 O O . MET B 1 1 ? 66.688 36.938 1.258 1 29.14 1 MET B O 1
ATOM 1511 N N . SER B 1 2 ? 67.625 35.125 0.995 1 33.16 2 SER B N 1
ATOM 1512 C CA . SER B 1 2 ? 66.688 34.5 0.032 1 33.16 2 SER B CA 1
ATOM 1513 C C . SER B 1 2 ? 65.438 33.969 0.712 1 33.16 2 SER B C 1
ATOM 1515 O O . SER B 1 2 ? 65.562 33.156 1.648 1 33.16 2 SER B O 1
ATOM 1517 N N . SER B 1 3 ? 64.375 34.781 0.862 1 36.69 3 SER B N 1
ATOM 1518 C CA . SER B 1 3 ? 63.031 34.5 1.449 1 36.69 3 SER B CA 1
ATOM 1519 C C . SER B 1 3 ? 62.406 33.25 0.87 1 36.69 3 SER B C 1
ATOM 1521 O O . SER B 1 3 ? 62.281 33.125 -0.347 1 36.69 3 SER B O 1
ATOM 1523 N N . GLY B 1 4 ? 62.688 32 1.375 1 35.69 4 GLY B N 1
ATOM 1524 C CA . GLY B 1 4 ? 62.188 30.672 1.114 1 35.69 4 GLY B CA 1
ATOM 1525 C C . GLY B 1 4 ? 60.656 30.641 0.982 1 35.69 4 GLY B C 1
ATOM 1526 O O . GLY B 1 4 ? 59.938 31.031 1.905 1 35.69 4 GLY B O 1
ATOM 1527 N N . ILE B 1 5 ? 60.094 30.891 -0.188 1 36.34 5 ILE B N 1
ATOM 1528 C CA . ILE B 1 5 ? 58.688 30.797 -0.565 1 36.34 5 ILE B CA 1
ATOM 1529 C C . ILE B 1 5 ? 58.125 29.438 -0.125 1 36.34 5 ILE B C 1
ATOM 1531 O O . ILE B 1 5 ? 58.594 28.391 -0.558 1 36.34 5 ILE B O 1
ATOM 1535 N N . VAL B 1 6 ? 57.688 29.188 1.126 1 38.12 6 VAL B N 1
ATOM 1536 C CA . VAL B 1 6 ? 56.906 28.062 1.638 1 38.12 6 VAL B CA 1
ATOM 1537 C C . VAL B 1 6 ? 55.781 27.75 0.668 1 38.12 6 VAL B C 1
ATOM 1539 O O . VAL B 1 6 ? 54.938 28.609 0.373 1 38.12 6 VAL B O 1
ATOM 1542 N N . THR B 1 7 ? 56 27.109 -0.468 1 34.47 7 THR B N 1
ATOM 1543 C CA . THR B 1 7 ? 54.938 26.578 -1.326 1 34.47 7 THR B CA 1
ATOM 1544 C C . THR B 1 7 ? 53.906 25.828 -0.501 1 34.47 7 THR B C 1
ATOM 1546 O O . THR B 1 7 ? 54.25 24.859 0.188 1 34.47 7 THR B O 1
ATOM 1549 N N . ALA B 1 8 ? 52.969 26.484 0.156 1 36.09 8 ALA B N 1
ATOM 1550 C CA . ALA B 1 8 ? 51.75 25.938 0.735 1 36.09 8 ALA B CA 1
ATOM 1551 C C . ALA B 1 8 ? 51.156 24.844 -0.162 1 36.09 8 ALA B C 1
ATOM 1553 O O . ALA B 1 8 ? 50.625 25.141 -1.237 1 36.09 8 ALA B O 1
ATOM 1554 N N . THR B 1 9 ? 51.875 23.812 -0.552 1 37.19 9 THR B N 1
ATOM 1555 C CA . THR B 1 9 ? 51.25 22.625 -1.095 1 37.19 9 THR B CA 1
ATOM 1556 C C . THR B 1 9 ? 49.938 22.328 -0.351 1 37.19 9 THR B C 1
ATOM 1558 O O . THR B 1 9 ? 49.969 21.953 0.825 1 37.19 9 THR B O 1
ATOM 1561 N N . ASP B 1 10 ? 48.938 23.203 -0.43 1 35.41 10 ASP B N 1
ATOM 1562 C CA . ASP B 1 10 ? 47.562 22.938 -0.008 1 35.41 10 ASP B CA 1
ATOM 1563 C C . ASP B 1 10 ? 47.188 21.484 -0.31 1 35.41 10 ASP B C 1
ATOM 1565 O O . ASP B 1 10 ? 47.219 21.062 -1.462 1 35.41 10 ASP B O 1
ATOM 1569 N N . VAL B 1 11 ? 47.531 20.484 0.49 1 37.09 11 VAL B N 1
ATOM 1570 C CA . VAL B 1 11 ? 46.875 19.188 0.613 1 37.09 11 VAL B CA 1
ATOM 1571 C C . VAL B 1 11 ? 45.406 19.328 0.271 1 37.09 11 VAL B C 1
ATOM 1573 O O . VAL B 1 11 ? 44.625 19.828 1.085 1 37.09 11 VAL B O 1
ATOM 1576 N N . TYR B 1 12 ? 45.031 20 -0.825 1 37.5 12 TYR B N 1
ATOM 1577 C CA . TYR B 1 12 ? 43.656 19.859 -1.308 1 37.5 12 TYR B CA 1
ATOM 1578 C C . TYR B 1 12 ? 43.188 18.406 -1.222 1 37.5 12 TYR B C 1
ATOM 1580 O O . TYR B 1 12 ? 43.781 17.531 -1.856 1 37.5 12 TYR B O 1
ATOM 1588 N N . ASP B 1 13 ? 42.75 17.953 -0.072 1 38.12 13 ASP B N 1
ATOM 1589 C CA . ASP B 1 13 ? 41.875 16.797 -0.025 1 38.12 13 ASP B CA 1
ATOM 1590 C C . ASP B 1 13 ? 41.094 16.656 -1.326 1 38.12 13 ASP B C 1
ATOM 1592 O O . ASP B 1 13 ? 40.281 17.531 -1.666 1 38.12 13 ASP B O 1
ATOM 1596 N N . ASP B 1 14 ? 41.656 16.297 -2.402 1 40.75 14 ASP B N 1
ATOM 1597 C CA . ASP B 1 14 ? 40.969 15.953 -3.645 1 40.75 14 ASP B CA 1
ATOM 1598 C C . ASP B 1 14 ? 39.625 15.305 -3.365 1 40.75 14 ASP B C 1
ATOM 1600 O O . ASP B 1 14 ? 39.531 14.25 -2.738 1 40.75 14 ASP B O 1
ATOM 1604 N N . PRO B 1 15 ? 38.562 16.047 -3.209 1 46.47 15 PRO B N 1
ATOM 1605 C CA . PRO B 1 15 ? 37.219 15.523 -3.008 1 46.47 15 PRO B CA 1
ATOM 1606 C C . PRO B 1 15 ? 36.938 14.281 -3.85 1 46.47 15 PRO B C 1
ATOM 1608 O O . PRO B 1 15 ? 35.875 13.656 -3.699 1 46.47 15 PRO B O 1
ATOM 1611 N N . THR B 1 16 ? 37.688 14.055 -4.867 1 47.34 16 THR B N 1
ATOM 1612 C CA . THR B 1 16 ? 37.5 12.844 -5.664 1 47.34 16 THR B CA 1
ATOM 1613 C C . THR B 1 16 ? 38.062 11.625 -4.934 1 47.34 16 THR B C 1
ATOM 1615 O O . THR B 1 16 ? 37.969 10.5 -5.43 1 47.34 16 THR B O 1
ATOM 1618 N N . GLN B 1 17 ? 39.031 11.727 -4.156 1 49.28 17 GLN B N 1
ATOM 1619 C CA . GLN B 1 17 ? 39.531 10.523 -3.502 1 49.28 17 GLN B CA 1
ATOM 1620 C C . GLN B 1 17 ? 38.469 9.891 -2.619 1 49.28 17 GLN B C 1
ATOM 1622 O O . GLN B 1 17 ? 38.125 10.43 -1.568 1 49.28 17 GLN B O 1
ATOM 1627 N N . LEU B 1 18 ? 37.469 9.273 -3.24 1 51.88 18 LEU B N 1
ATOM 1628 C CA . LEU B 1 18 ? 36.562 8.422 -2.506 1 51.88 18 LEU B CA 1
ATOM 1629 C C . LEU B 1 18 ? 37.312 7.523 -1.526 1 51.88 18 LEU B C 1
ATOM 1631 O O . LEU B 1 18 ? 38.344 6.953 -1.869 1 51.88 18 LEU B O 1
ATOM 1635 N N . ASP B 1 19 ? 37.25 7.723 -0.379 1 58.88 19 ASP B N 1
ATOM 1636 C CA . ASP B 1 19 ? 37.719 6.789 0.636 1 58.88 19 ASP B CA 1
ATOM 1637 C C . ASP B 1 19 ? 37.531 5.344 0.181 1 58.88 19 ASP B C 1
ATOM 1639 O O . ASP B 1 19 ? 36.594 5.039 -0.564 1 58.88 19 ASP B O 1
ATOM 1643 N N . PRO B 1 20 ? 38.594 4.598 0.169 1 59.38 20 PRO B N 1
ATOM 1644 C CA . PRO B 1 20 ? 38.531 3.193 -0.238 1 59.38 20 PRO B CA 1
ATOM 1645 C C . PRO B 1 20 ? 37.219 2.531 0.184 1 59.38 20 PRO B C 1
ATOM 1647 O O . PRO B 1 20 ? 36.688 1.695 -0.546 1 59.38 20 PRO B O 1
ATOM 1650 N N . LEU B 1 21 ? 36.719 2.891 1.268 1 59.75 21 LEU B N 1
ATOM 1651 C CA . LEU B 1 21 ? 35.438 2.346 1.688 1 59.75 21 LEU B CA 1
ATOM 1652 C C . LEU B 1 21 ? 34.312 2.82 0.766 1 59.75 21 LEU B C 1
ATOM 1654 O O . LEU B 1 21 ? 33.406 2.051 0.428 1 59.75 21 LEU B O 1
ATOM 1658 N N . ASP B 1 22 ? 34.5 4.035 0.385 1 68.56 22 ASP B N 1
ATOM 1659 C CA . ASP B 1 22 ? 33.5 4.586 -0.529 1 68.56 22 ASP B CA 1
ATOM 1660 C C . ASP B 1 22 ? 33.562 3.893 -1.888 1 68.56 22 ASP B C 1
ATOM 1662 O O . ASP B 1 22 ? 32.531 3.627 -2.5 1 68.56 22 ASP B O 1
ATOM 1666 N N . THR B 1 23 ? 34.844 3.49 -2.158 1 69.25 23 THR B N 1
ATOM 1667 C CA . THR B 1 23 ? 35 2.824 -3.445 1 69.25 23 THR B CA 1
ATOM 1668 C C . THR B 1 23 ? 34.438 1.4 -3.391 1 69.25 23 THR B C 1
ATOM 1670 O O . THR B 1 23 ? 33.812 0.942 -4.332 1 69.25 23 THR B O 1
ATOM 1673 N N . ARG B 1 24 ? 34.781 0.733 -2.326 1 70.38 24 ARG B N 1
ATOM 1674 C CA . ARG B 1 24 ? 34.25 -0.622 -2.176 1 70.38 24 ARG B CA 1
ATOM 1675 C C . ARG B 1 24 ? 32.719 -0.62 -2.131 1 70.38 24 ARG B C 1
ATOM 1677 O O . ARG B 1 24 ? 32.062 -1.47 -2.75 1 70.38 24 ARG B O 1
ATOM 1684 N N . ASN B 1 25 ? 32.219 0.352 -1.488 1 73.75 25 ASN B N 1
ATOM 1685 C CA . ASN B 1 25 ? 30.766 0.46 -1.44 1 73.75 25 ASN B CA 1
ATOM 1686 C C . ASN B 1 25 ? 30.172 0.763 -2.816 1 73.75 25 ASN B C 1
ATOM 1688 O O . ASN B 1 25 ? 29.109 0.251 -3.17 1 73.75 25 ASN B O 1
ATOM 1692 N N . ALA B 1 26 ? 30.938 1.561 -3.457 1 74 26 ALA B N 1
ATOM 1693 C CA . ALA B 1 26 ? 30.484 1.88 -4.805 1 74 26 ALA B CA 1
ATOM 1694 C C . ALA B 1 26 ? 30.531 0.65 -5.707 1 74 26 ALA B C 1
ATOM 1696 O O . ALA B 1 26 ? 29.609 0.413 -6.496 1 74 26 ALA B O 1
ATOM 1697 N N . LEU B 1 27 ? 31.609 -0.046 -5.574 1 72.06 27 LEU B N 1
ATOM 1698 C CA . LEU B 1 27 ? 31.75 -1.253 -6.379 1 72.06 27 LEU B CA 1
ATOM 1699 C C . LEU B 1 27 ? 30.688 -2.275 -6.023 1 72.06 27 LEU B C 1
ATOM 1701 O O . LEU B 1 27 ? 30.109 -2.916 -6.906 1 72.06 27 LEU B O 1
ATOM 1705 N N . LEU B 1 28 ? 30.484 -2.445 -4.793 1 71.44 28 LEU B N 1
ATOM 1706 C CA . LEU B 1 28 ? 29.422 -3.352 -4.344 1 71.44 28 LEU B CA 1
ATOM 1707 C C . LEU B 1 28 ? 28.062 -2.893 -4.848 1 71.44 28 LEU B C 1
ATOM 1709 O O . LEU B 1 28 ? 27.25 -3.713 -5.281 1 71.44 28 LEU B O 1
ATOM 1713 N N . ALA B 1 29 ? 27.922 -1.634 -4.809 1 77.25 29 ALA B N 1
ATOM 1714 C CA . ALA B 1 29 ? 26.656 -1.079 -5.297 1 77.25 29 ALA B CA 1
ATOM 1715 C C . ALA B 1 29 ? 26.484 -1.334 -6.793 1 77.25 29 ALA B C 1
ATOM 1717 O O . ALA B 1 29 ? 25.406 -1.728 -7.242 1 77.25 29 ALA B O 1
ATOM 1718 N N . TYR B 1 30 ? 27.5 -1.155 -7.461 1 77.06 30 TYR B N 1
ATOM 1719 C CA . TYR B 1 30 ? 27.453 -1.394 -8.898 1 77.06 30 TYR B CA 1
ATOM 1720 C C . TYR B 1 30 ? 27.234 -2.871 -9.203 1 77.06 30 TYR B C 1
ATOM 1722 O O . TYR B 1 30 ? 26.469 -3.219 -10.109 1 77.06 30 TYR B O 1
ATOM 1730 N N . GLY B 1 31 ? 27.891 -3.691 -8.523 1 76.56 31 GLY B N 1
ATOM 1731 C CA . GLY B 1 31 ? 27.688 -5.121 -8.688 1 76.56 31 GLY B CA 1
ATOM 1732 C C . GLY B 1 31 ? 26.266 -5.566 -8.43 1 76.56 31 GLY B C 1
ATOM 1733 O O . GLY B 1 31 ? 25.703 -6.344 -9.203 1 76.56 31 GLY B O 1
ATOM 1734 N N . LEU B 1 32 ? 25.766 -5.066 -7.402 1 81.12 32 LEU B N 1
ATOM 1735 C CA . LEU B 1 32 ? 24.391 -5.395 -7.07 1 81.12 32 LEU B CA 1
ATOM 1736 C C . LEU B 1 32 ? 23.438 -4.875 -8.141 1 81.12 32 LEU B C 1
ATOM 1738 O O . LEU B 1 32 ? 22.484 -5.566 -8.516 1 81.12 32 LEU B O 1
ATOM 1742 N N . PHE B 1 33 ? 23.797 -3.768 -8.586 1 82.94 33 PHE B N 1
ATOM 1743 C CA . PHE B 1 33 ? 22.938 -3.15 -9.594 1 82.94 33 PHE B CA 1
ATOM 1744 C C . PHE B 1 33 ? 22.984 -3.938 -10.898 1 82.94 33 PHE B C 1
ATOM 1746 O O . PHE B 1 33 ? 21.984 -4.023 -11.609 1 82.94 33 PHE B O 1
ATOM 1753 N N . ALA B 1 34 ? 24.094 -4.531 -11.117 1 84.06 34 ALA B N 1
ATOM 1754 C CA . ALA B 1 34 ? 24.25 -5.316 -12.336 1 84.06 34 ALA B CA 1
ATOM 1755 C C . ALA B 1 34 ? 23.688 -6.719 -12.172 1 84.06 34 ALA B C 1
ATOM 1757 O O . ALA B 1 34 ? 23.062 -7.254 -13.086 1 84.06 34 ALA B O 1
ATOM 1758 N N . THR B 1 35 ? 23.766 -7.305 -11.125 1 90.38 35 THR B N 1
ATOM 1759 C CA . THR B 1 35 ? 23.391 -8.695 -10.906 1 90.38 35 THR B CA 1
ATOM 1760 C C . THR B 1 35 ? 21.891 -8.805 -10.633 1 90.38 35 THR B C 1
ATOM 1762 O O . THR B 1 35 ? 21.281 -9.828 -10.953 1 90.38 35 THR B O 1
ATOM 1765 N N . LEU B 1 36 ? 21.344 -7.777 -10.172 1 92.12 36 LEU B N 1
ATOM 1766 C CA . LEU B 1 36 ? 19.938 -7.816 -9.734 1 92.12 36 LEU B CA 1
ATOM 1767 C C . LEU B 1 36 ? 19.016 -7.992 -10.93 1 92.12 36 LEU B C 1
ATOM 1769 O O . LEU B 1 36 ? 18.156 -8.883 -10.93 1 92.12 36 LEU B O 1
ATOM 1773 N N . PRO B 1 37 ? 19.234 -7.25 -11.953 1 90.94 37 PRO B N 1
ATOM 1774 C CA . PRO B 1 37 ? 18.375 -7.449 -13.117 1 90.94 37 PRO B CA 1
ATOM 1775 C C . PRO B 1 37 ? 18.484 -8.852 -13.711 1 90.94 37 PRO B C 1
ATOM 1777 O O . PRO B 1 37 ? 17.484 -9.43 -14.133 1 90.94 37 PRO B O 1
ATOM 1780 N N . LEU B 1 38 ? 19.641 -9.375 -13.719 1 90.44 38 LEU B N 1
ATOM 1781 C CA . LEU B 1 38 ? 19.844 -10.727 -14.234 1 90.44 38 LEU B CA 1
ATOM 1782 C C . LEU B 1 38 ? 19.109 -11.742 -13.367 1 90.44 38 LEU B C 1
ATOM 1784 O O . LEU B 1 38 ? 18.469 -12.672 -13.883 1 90.44 38 LEU B O 1
ATOM 1788 N N . TYR B 1 39 ? 19.234 -11.602 -12.164 1 91.56 39 TYR B N 1
ATOM 1789 C CA . TYR B 1 39 ? 18.547 -12.516 -11.258 1 91.56 39 TYR B CA 1
ATOM 1790 C C . TYR B 1 39 ? 17.031 -12.406 -11.43 1 91.56 39 TYR B C 1
ATOM 1792 O O . TYR B 1 39 ? 16.312 -13.406 -11.352 1 91.56 39 TYR B O 1
ATOM 1800 N N . LEU B 1 40 ? 16.578 -11.289 -11.664 1 91.44 40 LEU B N 1
ATOM 1801 C CA . LEU B 1 40 ? 15.133 -11.078 -11.812 1 91.44 40 LEU B CA 1
ATOM 1802 C C . LEU B 1 40 ? 14.625 -11.711 -13.102 1 91.44 40 LEU B C 1
ATOM 1804 O O . LEU B 1 40 ? 13.438 -12.016 -13.227 1 91.44 40 LEU B O 1
ATOM 1808 N N . LEU B 1 41 ? 15.516 -11.922 -13.969 1 88.44 41 LEU B N 1
ATOM 1809 C CA . LEU B 1 41 ? 15.141 -12.531 -15.242 1 88.44 41 LEU B CA 1
ATOM 1810 C C . LEU B 1 41 ? 15.023 -14.047 -15.102 1 88.44 41 LEU B C 1
ATOM 1812 O O . LEU B 1 41 ? 14.125 -14.656 -15.688 1 88.44 41 LEU B O 1
ATOM 1816 N N . VAL B 1 42 ? 15.875 -14.562 -14.25 1 85.38 42 VAL B N 1
ATOM 1817 C CA . VAL B 1 42 ? 15.953 -16.016 -14.305 1 85.38 42 VAL B CA 1
ATOM 1818 C C . VAL B 1 42 ? 15.789 -16.594 -12.898 1 85.38 42 VAL B C 1
ATOM 1820 O O . VAL B 1 42 ? 15.648 -17.812 -12.727 1 85.38 42 VAL B O 1
ATOM 1823 N N . GLY B 1 43 ? 15.695 -15.867 -11.977 1 84.44 43 GLY B N 1
ATOM 1824 C CA . GLY B 1 43 ? 15.75 -16.359 -10.609 1 84.44 43 GLY B CA 1
ATOM 1825 C C . GLY B 1 43 ? 14.461 -17 -10.156 1 84.44 43 GLY B C 1
ATOM 1826 O O . GLY B 1 43 ? 13.367 -16.547 -10.5 1 84.44 43 GLY B O 1
ATOM 1827 N N . GLN B 1 44 ? 14.578 -18.078 -9.352 1 82.06 44 GLN B N 1
ATOM 1828 C CA . GLN B 1 44 ? 13.453 -18.812 -8.797 1 82.06 44 GLN B CA 1
ATOM 1829 C C . GLN B 1 44 ? 12.648 -17.953 -7.824 1 82.06 44 GLN B C 1
ATOM 1831 O O . GLN B 1 44 ? 11.43 -18.094 -7.727 1 82.06 44 GLN B O 1
ATOM 1836 N N . TYR B 1 45 ? 13.352 -17.047 -7.195 1 86.44 45 TYR B N 1
ATOM 1837 C CA . TYR B 1 45 ? 12.703 -16.203 -6.191 1 86.44 45 TYR B CA 1
ATOM 1838 C C . TYR B 1 45 ? 12.578 -14.766 -6.672 1 86.44 45 TYR B C 1
ATOM 1840 O O . TYR B 1 45 ? 12.633 -13.828 -5.871 1 86.44 45 TYR B O 1
ATOM 1848 N N . ALA B 1 46 ? 12.484 -14.664 -7.93 1 86.88 46 ALA B N 1
ATOM 1849 C CA . ALA B 1 46 ? 12.406 -13.328 -8.516 1 86.88 46 ALA B CA 1
ATOM 1850 C C . ALA B 1 46 ? 11.211 -12.555 -7.957 1 86.88 46 ALA B C 1
ATOM 1852 O O . ALA B 1 46 ? 11.297 -11.352 -7.723 1 86.88 46 ALA B O 1
ATOM 1853 N N . GLY B 1 47 ? 10.18 -13.234 -7.703 1 85.56 47 GLY B N 1
ATOM 1854 C CA . GLY B 1 47 ? 8.992 -12.617 -7.145 1 85.56 47 GLY B CA 1
ATOM 1855 C C . GLY B 1 47 ? 9.203 -12.062 -5.746 1 85.56 47 GLY B C 1
ATOM 1856 O O . GLY B 1 47 ? 8.68 -11 -5.41 1 85.56 47 GLY B O 1
ATOM 1857 N N . LEU B 1 48 ? 9.914 -12.828 -5.062 1 86.31 48 LEU B N 1
ATOM 1858 C CA . LEU B 1 48 ? 10.219 -12.391 -3.705 1 86.31 48 LEU B CA 1
ATOM 1859 C C . LEU B 1 48 ? 11.102 -11.148 -3.717 1 86.31 48 LEU B C 1
ATOM 1861 O O . LEU B 1 48 ? 10.859 -10.195 -2.969 1 86.31 48 LEU B O 1
ATOM 1865 N N . ILE B 1 49 ? 12.102 -11.219 -4.547 1 89.12 49 ILE B N 1
ATOM 1866 C CA . ILE B 1 49 ? 12.984 -10.07 -4.676 1 89.12 49 ILE B CA 1
ATOM 1867 C C . ILE B 1 49 ? 12.188 -8.852 -5.137 1 89.12 49 ILE B C 1
ATOM 1869 O O . ILE B 1 49 ? 12.383 -7.746 -4.629 1 89.12 49 ILE B O 1
ATOM 1873 N N . CYS B 1 50 ? 11.281 -9.047 -6.047 1 89.94 50 CYS B N 1
ATOM 1874 C CA . CYS B 1 50 ? 10.422 -7.969 -6.527 1 89.94 50 CYS B CA 1
ATOM 1875 C C . CYS B 1 50 ? 9.586 -7.387 -5.395 1 89.94 50 CYS B C 1
ATOM 1877 O O . CYS B 1 50 ? 9.398 -6.172 -5.32 1 89.94 50 CYS B O 1
ATOM 1879 N N . ASN B 1 51 ? 9.188 -8.234 -4.52 1 91.56 51 ASN B N 1
ATOM 1880 C CA . ASN B 1 51 ? 8.406 -7.777 -3.373 1 91.56 51 ASN B CA 1
ATOM 1881 C C . ASN B 1 51 ? 9.25 -6.926 -2.426 1 91.56 51 ASN B C 1
ATOM 1883 O O . ASN B 1 51 ? 8.758 -5.945 -1.863 1 91.56 51 ASN B O 1
ATOM 1887 N N . PHE B 1 52 ? 10.43 -7.309 -2.312 1 92.94 52 PHE B N 1
ATOM 1888 C CA . PHE B 1 52 ? 11.312 -6.508 -1.472 1 92.94 52 PHE B CA 1
ATOM 1889 C C . PHE B 1 52 ? 11.492 -5.109 -2.055 1 92.94 52 PHE B C 1
ATOM 1891 O O . PHE B 1 52 ? 11.43 -4.117 -1.329 1 92.94 52 PHE B O 1
ATOM 1898 N N . ILE B 1 53 ? 11.648 -5.031 -3.281 1 92.94 53 ILE B N 1
ATOM 1899 C CA . ILE B 1 53 ? 11.805 -3.754 -3.965 1 92.94 53 ILE B CA 1
ATOM 1900 C C . ILE B 1 53 ? 10.523 -2.934 -3.836 1 92.94 53 ILE B C 1
ATOM 1902 O O . ILE B 1 53 ? 10.578 -1.722 -3.615 1 92.94 53 ILE B O 1
ATOM 1906 N N . THR B 1 54 ? 9.445 -3.586 -3.848 1 95.44 54 THR B N 1
ATOM 1907 C CA . THR B 1 54 ? 8.133 -2.963 -3.863 1 95.44 54 THR B CA 1
ATOM 1908 C C . THR B 1 54 ? 7.789 -2.379 -2.494 1 95.44 54 THR B C 1
ATOM 1910 O O . THR B 1 54 ? 7.18 -1.313 -2.402 1 95.44 54 THR B O 1
ATOM 1913 N N . PHE B 1 55 ? 8.336 -3.029 -1.45 1 96.69 55 PHE B N 1
ATOM 1914 C CA . PHE B 1 55 ? 7.719 -2.691 -0.174 1 96.69 55 PHE B CA 1
ATOM 1915 C C . PHE B 1 55 ? 8.766 -2.178 0.813 1 96.69 55 PHE B C 1
ATOM 1917 O O . PHE B 1 55 ? 8.445 -1.401 1.714 1 96.69 55 PHE B O 1
ATOM 1924 N N . VAL B 1 56 ? 9.938 -2.533 0.701 1 94.62 56 VAL B N 1
ATOM 1925 C CA . VAL B 1 56 ? 10.906 -2.281 1.761 1 94.62 56 VAL B CA 1
ATOM 1926 C C . VAL B 1 56 ? 11.211 -0.788 1.838 1 94.62 56 VAL B C 1
ATOM 1928 O O . VAL B 1 56 ? 11 -0.156 2.875 1 94.62 56 VAL B O 1
ATOM 1931 N N . TYR B 1 57 ? 11.555 -0.212 0.733 1 93.69 57 TYR B N 1
ATOM 1932 C CA . TYR B 1 57 ? 11.914 1.201 0.749 1 93.69 57 TYR B CA 1
ATOM 1933 C C . TYR B 1 57 ? 10.703 2.07 1.064 1 93.69 57 TYR B C 1
ATOM 1935 O O . TYR B 1 57 ? 10.742 2.895 1.981 1 93.69 57 TYR B O 1
ATOM 1943 N N . PRO B 1 58 ? 9.641 1.852 0.365 1 95.62 58 PRO B N 1
ATOM 1944 C CA . PRO B 1 58 ? 8.461 2.674 0.666 1 95.62 58 PRO B CA 1
ATOM 1945 C C . PRO B 1 58 ? 7.992 2.525 2.111 1 95.62 58 PRO B C 1
ATOM 1947 O O . PRO B 1 58 ? 7.562 3.502 2.727 1 95.62 58 PRO B O 1
ATOM 1950 N N . ALA B 1 59 ? 8.117 1.344 2.633 1 96.12 59 ALA B N 1
ATOM 1951 C CA . ALA B 1 59 ? 7.684 1.137 4.012 1 96.12 59 ALA B CA 1
ATOM 1952 C C . ALA B 1 59 ? 8.594 1.883 4.988 1 96.12 59 ALA B C 1
ATOM 1954 O O . ALA B 1 59 ? 8.109 2.555 5.902 1 96.12 59 ALA B O 1
ATOM 1955 N N . PHE B 1 60 ? 9.828 1.872 4.762 1 93.88 60 PHE B N 1
ATOM 1956 C CA . PHE B 1 60 ? 10.773 2.572 5.621 1 93.88 60 PHE B CA 1
ATOM 1957 C C . PHE B 1 60 ? 10.555 4.078 5.555 1 93.88 60 PHE B C 1
ATOM 1959 O O . PHE B 1 60 ? 10.523 4.754 6.586 1 93.88 60 PHE B O 1
ATOM 1966 N N . ALA B 1 61 ? 10.43 4.555 4.402 1 93.56 61 ALA B N 1
ATOM 1967 C CA . ALA B 1 61 ? 10.211 5.984 4.207 1 93.56 61 ALA B CA 1
ATOM 1968 C C . ALA B 1 61 ? 8.875 6.422 4.805 1 93.56 61 ALA B C 1
ATOM 1970 O O . ALA B 1 61 ? 8.758 7.535 5.324 1 93.56 61 ALA B O 1
ATOM 1971 N N . THR B 1 62 ? 7.906 5.551 4.695 1 95.38 62 THR B N 1
ATOM 1972 C CA . THR B 1 62 ? 6.594 5.848 5.262 1 95.38 62 THR B CA 1
ATOM 1973 C C . THR B 1 62 ? 6.676 5.953 6.785 1 95.38 62 THR B C 1
ATOM 1975 O O . THR B 1 62 ? 6.082 6.855 7.379 1 95.38 62 THR B O 1
ATOM 1978 N N . VAL B 1 63 ? 7.441 5.074 7.355 1 94.31 63 VAL B N 1
ATOM 1979 C CA . VAL B 1 63 ? 7.609 5.121 8.805 1 94.31 63 VAL B CA 1
ATOM 1980 C C . VAL B 1 63 ? 8.266 6.441 9.211 1 94.31 63 VAL B C 1
ATOM 1982 O O . VAL B 1 63 ? 7.852 7.074 10.188 1 94.31 63 VAL B O 1
ATOM 1985 N N . GLY B 1 64 ? 9.234 6.844 8.43 1 91.81 64 GLY B N 1
ATOM 1986 C CA . GLY B 1 64 ? 9.867 8.125 8.688 1 91.81 64 GLY B CA 1
ATOM 1987 C C . GLY B 1 64 ? 8.898 9.297 8.586 1 91.81 64 GLY B C 1
ATOM 1988 O O . GLY B 1 64 ? 8.953 10.227 9.391 1 91.81 64 GLY B O 1
ATOM 1989 N N . ALA B 1 65 ? 8.055 9.234 7.652 1 89.75 65 ALA B N 1
ATOM 1990 C CA . ALA B 1 65 ? 7.07 10.297 7.461 1 89.75 65 ALA B CA 1
ATOM 1991 C C . ALA B 1 65 ? 6.082 10.344 8.625 1 89.75 65 ALA B C 1
ATOM 1993 O O . ALA B 1 65 ? 5.738 11.43 9.102 1 89.75 65 ALA B O 1
ATOM 1994 N N . VAL B 1 66 ? 5.68 9.242 9.031 1 90.75 66 VAL B N 1
ATOM 1995 C CA . VAL B 1 66 ? 4.691 9.141 10.102 1 90.75 66 VAL B CA 1
ATOM 1996 C C . VAL B 1 66 ? 5.297 9.648 11.414 1 90.75 66 VAL B C 1
ATOM 1998 O O . VAL B 1 66 ? 4.609 10.281 12.219 1 90.75 66 VAL B O 1
ATOM 2001 N N . ARG B 1 67 ? 6.516 9.383 11.555 1 88.06 67 ARG B N 1
ATOM 2002 C CA . ARG B 1 67 ? 7.188 9.758 12.797 1 88.06 67 ARG B CA 1
ATOM 2003 C C . ARG B 1 67 ? 7.52 11.242 12.812 1 88.06 67 ARG B C 1
ATOM 2005 O O . ARG B 1 67 ? 7.707 11.828 13.883 1 88.06 67 ARG B O 1
ATOM 2012 N N . SER B 1 68 ? 7.594 11.742 11.711 1 80.81 68 SER B N 1
ATOM 2013 C CA . SER B 1 68 ? 7.938 13.156 11.641 1 80.81 68 SER B CA 1
ATOM 2014 C C . SER B 1 68 ? 6.77 14.031 12.086 1 80.81 68 SER B C 1
ATOM 2016 O O . SER B 1 68 ? 5.617 13.773 11.727 1 80.81 68 SER B O 1
ATOM 2018 N N . THR B 1 69 ? 6.934 14.859 13.055 1 66 69 THR B N 1
ATOM 2019 C CA . THR B 1 69 ? 5.891 15.688 13.641 1 66 69 THR B CA 1
ATOM 2020 C C . THR B 1 69 ? 5.883 17.078 13.008 1 66 69 THR B C 1
ATOM 2022 O O . THR B 1 69 ? 5 17.891 13.289 1 66 69 THR B O 1
ATOM 2025 N N . SER B 1 70 ? 6.715 17.359 12.156 1 58.31 70 SER B N 1
ATOM 2026 C CA . SER B 1 70 ? 6.723 18.703 11.617 1 58.31 70 SER B CA 1
ATOM 2027 C C . SER B 1 70 ? 5.582 18.922 10.625 1 58.31 70 SER B C 1
ATOM 2029 O O . SER B 1 70 ? 5.168 17.969 9.938 1 58.31 70 SER B O 1
ATOM 2031 N N . GLN B 1 71 ? 4.746 19.922 10.828 1 53.88 71 GLN B N 1
ATOM 2032 C CA . GLN B 1 71 ? 3.678 20.312 9.906 1 53.88 71 GLN B CA 1
ATOM 2033 C C . GLN B 1 71 ? 4.145 20.234 8.461 1 53.88 71 GLN B C 1
ATOM 2035 O O . GLN B 1 71 ? 3.375 19.844 7.574 1 53.88 71 GLN B O 1
ATOM 2040 N N . ALA B 1 72 ? 5.426 20.859 8.164 1 54.56 72 ALA B N 1
ATOM 2041 C CA . ALA B 1 72 ? 6.008 20.875 6.824 1 54.56 72 ALA B CA 1
ATOM 2042 C C . ALA B 1 72 ? 6.09 19.453 6.254 1 54.56 72 ALA B C 1
ATOM 2044 O O . ALA B 1 72 ? 6.191 19.281 5.039 1 54.56 72 ALA B O 1
ATOM 2045 N N . GLN B 1 73 ? 5.535 18.516 7.035 1 73.25 73 GLN B N 1
ATOM 2046 C CA . GLN B 1 73 ? 5.84 17.109 6.848 1 73.25 73 GLN B CA 1
ATOM 2047 C C . GLN B 1 73 ? 4.672 16.375 6.188 1 73.25 73 GLN B C 1
ATOM 2049 O O . GLN B 1 73 ? 4.797 15.203 5.812 1 73.25 73 GLN B O 1
ATOM 2054 N N . ARG B 1 74 ? 3.721 17.188 5.793 1 80.38 74 ARG B N 1
ATOM 2055 C CA . ARG B 1 74 ? 2.6 16.516 5.156 1 80.38 74 ARG B CA 1
ATOM 2056 C C . ARG B 1 74 ? 2.945 16.109 3.727 1 80.38 74 ARG B C 1
ATOM 2058 O O . ARG B 1 74 ? 2.428 15.109 3.215 1 80.38 74 ARG B O 1
ATOM 2065 N N . ASP B 1 75 ? 3.898 16.812 3.186 1 84.88 75 ASP B N 1
ATOM 2066 C CA . ASP B 1 75 ? 4.336 16.469 1.835 1 84.88 75 ASP B CA 1
ATOM 2067 C C . ASP B 1 75 ? 4.867 15.039 1.777 1 84.88 75 ASP B C 1
ATOM 2069 O O . ASP B 1 75 ? 4.641 14.328 0.797 1 84.88 75 ASP B O 1
ATOM 2073 N N . ASP B 1 76 ? 5.52 14.758 2.828 1 88.69 76 ASP B N 1
ATOM 2074 C CA . ASP B 1 76 ? 6.031 13.391 2.879 1 88.69 76 ASP B CA 1
ATOM 2075 C C . ASP B 1 76 ? 4.895 12.383 3.016 1 88.69 76 ASP B C 1
ATOM 2077 O O . ASP B 1 76 ? 4.93 11.312 2.398 1 88.69 76 ASP B O 1
ATOM 2081 N N . ASP B 1 77 ? 3.938 12.766 3.834 1 91.12 77 ASP B N 1
ATOM 2082 C CA . ASP B 1 77 ? 2.783 11.883 3.979 1 91.12 77 ASP B CA 1
ATOM 2083 C C . ASP B 1 77 ? 2.102 11.641 2.633 1 91.12 77 ASP B C 1
ATOM 2085 O O . ASP B 1 77 ? 1.8 10.5 2.277 1 91.12 77 ASP B O 1
ATOM 2089 N N . ILE B 1 78 ? 1.913 12.703 1.938 1 91.69 78 ILE B N 1
ATOM 2090 C CA . ILE B 1 78 ? 1.199 12.656 0.668 1 91.69 78 ILE B CA 1
ATOM 2091 C C . ILE B 1 78 ? 1.993 11.82 -0.336 1 91.69 78 ILE B C 1
ATOM 2093 O O . ILE B 1 78 ? 1.419 11.031 -1.087 1 91.69 78 ILE B O 1
ATOM 2097 N N . GLN B 1 79 ? 3.275 12.016 -0.309 1 92.25 79 GLN B N 1
ATOM 2098 C CA . GLN B 1 79 ? 4.129 11.273 -1.227 1 92.25 79 GLN B CA 1
ATOM 2099 C C . GLN B 1 79 ? 3.879 9.766 -1.107 1 92.25 79 GLN B C 1
ATOM 2101 O O . GLN B 1 79 ? 3.688 9.086 -2.113 1 92.25 79 GLN B O 1
ATOM 2106 N N . TRP B 1 80 ? 3.838 9.352 0.041 1 95.44 80 TRP B N 1
ATOM 2107 C CA . TRP B 1 80 ? 3.768 7.906 0.225 1 95.44 80 TRP B CA 1
ATOM 2108 C C . TRP B 1 80 ? 2.326 7.418 0.134 1 95.44 80 TRP B C 1
ATOM 2110 O O . TRP B 1 80 ? 2.07 6.305 -0.332 1 95.44 80 TRP B O 1
ATOM 2120 N N . LEU B 1 81 ? 1.367 8.258 0.537 1 96.31 81 LEU B N 1
ATOM 2121 C CA . LEU B 1 81 ? -0.028 7.898 0.298 1 96.31 81 LEU B CA 1
ATOM 2122 C C . LEU B 1 81 ? -0.292 7.703 -1.191 1 96.31 81 LEU B C 1
ATOM 2124 O O . LEU B 1 81 ? -0.973 6.758 -1.586 1 96.31 81 LEU B O 1
ATOM 2128 N N . VAL B 1 82 ? 0.214 8.578 -1.929 1 96.69 82 VAL B N 1
ATOM 2129 C CA . VAL B 1 82 ? 0.046 8.539 -3.377 1 96.69 82 VAL B CA 1
ATOM 2130 C C . VAL B 1 82 ? 0.704 7.281 -3.939 1 96.69 82 VAL B C 1
ATOM 2132 O O . VAL B 1 82 ? 0.111 6.574 -4.762 1 96.69 82 VAL B O 1
ATOM 2135 N N . TYR B 1 83 ? 1.894 7.004 -3.537 1 97 83 TYR B N 1
ATOM 2136 C CA . TYR B 1 83 ? 2.576 5.793 -3.98 1 97 83 TYR B CA 1
ATOM 2137 C C . TYR B 1 83 ? 1.729 4.559 -3.705 1 97 83 TYR B C 1
ATOM 2139 O O . TYR B 1 83 ? 1.521 3.727 -4.594 1 97 83 TYR B O 1
ATOM 2147 N N . TRP B 1 84 ? 1.302 4.391 -2.498 1 97.62 84 TRP B N 1
ATOM 2148 C CA . TRP B 1 84 ? 0.569 3.201 -2.078 1 97.62 84 TRP B CA 1
ATOM 2149 C C . TRP B 1 84 ? -0.735 3.062 -2.857 1 97.62 84 TRP B C 1
ATOM 2151 O O . TRP B 1 84 ? -1.129 1.954 -3.227 1 97.62 84 TRP B O 1
ATOM 2161 N N . THR B 1 85 ? -1.389 4.156 -3.045 1 97.44 85 THR B N 1
ATOM 2162 C CA . THR B 1 85 ? -2.654 4.133 -3.77 1 97.44 85 THR B CA 1
ATOM 2163 C C . THR B 1 85 ? -2.447 3.674 -5.207 1 97.44 85 THR B C 1
ATOM 2165 O O . THR B 1 85 ? -3.168 2.799 -5.695 1 97.44 85 THR B O 1
ATOM 2168 N N . VAL B 1 86 ? -1.493 4.23 -5.84 1 97.12 86 VAL B N 1
ATOM 2169 C CA . VAL B 1 86 ? -1.2 3.873 -7.227 1 97.12 86 VAL B CA 1
ATOM 2170 C C . VAL B 1 86 ? -0.747 2.416 -7.301 1 97.12 86 VAL B C 1
ATOM 2172 O O . VAL B 1 86 ? -1.165 1.674 -8.188 1 97.12 86 VAL B O 1
ATOM 2175 N N . TYR B 1 87 ? 0.08 2.016 -6.398 1 97.06 87 TYR B N 1
ATOM 2176 C CA . TYR B 1 87 ? 0.479 0.615 -6.316 1 97.06 87 TYR B CA 1
ATOM 2177 C C . TYR B 1 87 ? -0.738 -0.294 -6.203 1 97.06 87 TYR B C 1
ATOM 2179 O O . TYR B 1 87 ? -0.795 -1.348 -6.844 1 97.06 87 TYR B O 1
ATOM 2187 N N . GLY B 1 88 ? -1.656 0.044 -5.336 1 95.69 88 GLY B N 1
ATOM 2188 C CA . GLY B 1 88 ? -2.854 -0.766 -5.172 1 95.69 88 GLY B CA 1
ATOM 2189 C C . GLY B 1 88 ? -3.592 -1.004 -6.477 1 95.69 88 GLY B C 1
ATOM 2190 O O . GLY B 1 88 ? -4.047 -2.117 -6.742 1 95.69 88 GLY B O 1
ATOM 2191 N N . ILE B 1 89 ? -3.725 0.004 -7.238 1 93.25 89 ILE B N 1
ATOM 2192 C CA . ILE B 1 89 ? -4.383 -0.119 -8.539 1 93.25 89 ILE B CA 1
ATOM 2193 C C . ILE B 1 89 ? -3.584 -1.062 -9.43 1 93.25 89 ILE B C 1
ATOM 2195 O O . ILE B 1 89 ? -4.156 -1.938 -10.086 1 93.25 89 ILE B O 1
ATOM 2199 N N . PHE B 1 90 ? -2.285 -0.919 -9.453 1 92.44 90 PHE B N 1
ATOM 2200 C CA . PHE B 1 90 ? -1.425 -1.794 -10.242 1 92.44 90 PHE B CA 1
ATOM 2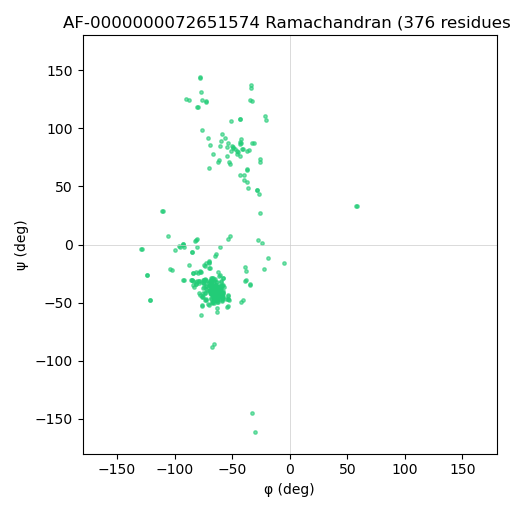201 C C . PHE B 1 90 ? -1.523 -3.234 -9.75 1 92.44 90 PHE B C 1
ATOM 2203 O O . PHE B 1 90 ? -1.483 -4.172 -10.547 1 92.44 90 PHE B O 1
ATOM 2210 N N . ALA B 1 91 ? -1.6 -3.369 -8.484 1 91.38 91 ALA B N 1
ATOM 2211 C CA . ALA B 1 91 ? -1.688 -4.707 -7.902 1 91.38 91 ALA B CA 1
ATOM 2212 C C . ALA B 1 91 ? -2.963 -5.414 -8.352 1 91.38 91 ALA B C 1
ATOM 2214 O O . ALA B 1 91 ? -2.955 -6.621 -8.609 1 91.38 91 ALA B O 1
ATOM 2215 N N . ILE B 1 92 ? -4.047 -4.695 -8.43 1 89.62 92 ILE B N 1
ATOM 2216 C CA . ILE B 1 92 ? -5.316 -5.266 -8.875 1 89.62 92 ILE B CA 1
ATOM 2217 C C . ILE B 1 92 ? -5.211 -5.668 -10.344 1 89.62 92 ILE B C 1
ATOM 2219 O O . ILE B 1 92 ? -5.629 -6.766 -10.727 1 89.62 92 ILE B O 1
ATOM 2223 N N . LEU B 1 93 ? -4.66 -4.863 -11.125 1 86.62 93 LEU B N 1
ATOM 2224 C CA . LEU B 1 93 ? -4.52 -5.117 -12.555 1 86.62 93 LEU B CA 1
ATOM 2225 C C . LEU B 1 93 ? -3.553 -6.27 -12.812 1 86.62 93 LEU B C 1
ATOM 2227 O O . LEU B 1 93 ? -3.699 -7 -13.789 1 86.62 93 LEU B O 1
ATOM 2231 N N . ASP B 1 94 ? -2.607 -6.266 -11.938 1 84.19 94 ASP B N 1
ATOM 2232 C CA . ASP B 1 94 ? -1.581 -7.297 -12.07 1 84.19 94 ASP B CA 1
ATOM 2233 C C . ASP B 1 94 ? -2.146 -8.68 -11.758 1 84.19 94 ASP B C 1
ATOM 2235 O O . ASP B 1 94 ? -1.659 -9.688 -12.266 1 84.19 94 ASP B O 1
ATOM 2239 N N . HIS B 1 95 ? -3.053 -8.812 -10.688 1 73.56 95 HIS B N 1
ATOM 2240 C CA . HIS B 1 95 ? -3.582 -10.117 -10.305 1 73.56 95 HIS B CA 1
ATOM 2241 C C . HIS B 1 95 ? -4.355 -10.758 -11.461 1 73.56 95 HIS B C 1
ATOM 2243 O O . HIS B 1 95 ? -4.547 -11.969 -11.484 1 73.56 95 HIS B O 1
ATOM 2249 N N . VAL B 1 96 ? -4.453 -10.125 -12.469 1 59.06 96 VAL B N 1
ATOM 2250 C CA . VAL B 1 96 ? -5.246 -10.766 -13.516 1 59.06 96 VAL B CA 1
ATOM 2251 C C . VAL B 1 96 ? -4.754 -12.195 -13.742 1 59.06 96 VAL B C 1
ATOM 2253 O O . VAL B 1 96 ? -3.549 -12.43 -13.859 1 59.06 96 VAL B O 1
ATOM 2256 N N . PRO B 1 97 ? -5.578 -13.148 -13.258 1 50.78 97 PRO B N 1
ATOM 2257 C CA . PRO B 1 97 ? -5.453 -14.609 -13.32 1 50.78 97 PRO B CA 1
ATOM 2258 C C . PRO B 1 97 ? -4.551 -15.07 -14.461 1 50.78 97 PRO B C 1
ATOM 2260 O O . PRO B 1 97 ? -4.262 -16.266 -14.578 1 50.78 97 PRO B O 1
ATOM 2263 N N . PHE B 1 98 ? -4.402 -14.273 -15.359 1 50.25 98 PHE B N 1
ATOM 2264 C CA . PHE B 1 98 ? -3.73 -15.047 -16.391 1 50.25 98 PHE B CA 1
ATOM 2265 C C . PHE B 1 98 ? -2.311 -15.398 -15.969 1 50.25 98 PHE B C 1
ATOM 2267 O O . PHE B 1 98 ? -1.486 -14.516 -15.742 1 50.25 98 PHE B O 1
ATOM 2274 N N . ARG B 1 99 ? -2.232 -16.609 -15.156 1 52.66 99 ARG B N 1
ATOM 2275 C CA . ARG B 1 99 ? -1.035 -17.375 -14.812 1 52.66 99 ARG B CA 1
ATOM 2276 C C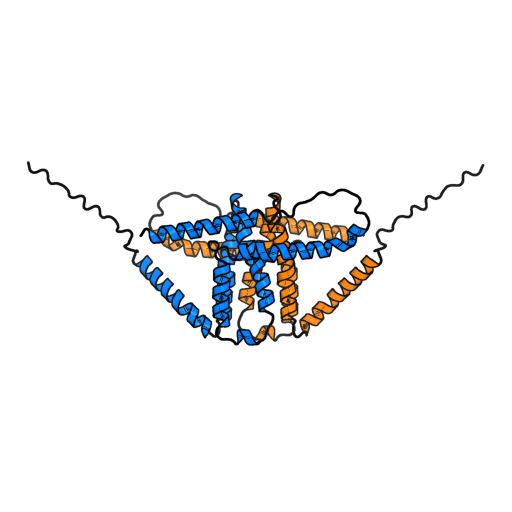 . ARG B 1 99 ? 0.108 -17.062 -15.766 1 52.66 99 ARG B C 1
ATOM 2278 O O . ARG B 1 99 ? 1.28 -17.188 -15.414 1 52.66 99 ARG B O 1
ATOM 2285 N N . MET B 1 100 ? -0.221 -16.391 -16.812 1 55.12 100 MET B N 1
ATOM 2286 C CA . MET B 1 100 ? 0.786 -16.438 -17.875 1 55.12 100 MET B CA 1
ATOM 2287 C C . MET B 1 100 ? 1.897 -15.43 -17.609 1 55.12 100 MET B C 1
ATOM 2289 O O . MET B 1 100 ? 3.049 -15.656 -18 1 55.12 100 MET B O 1
ATOM 2293 N N . ALA B 1 101 ? 1.56 -14.43 -16.844 1 58.59 101 ALA B N 1
ATOM 2294 C CA . ALA B 1 101 ? 2.602 -13.406 -16.812 1 58.59 101 ALA B CA 1
ATOM 2295 C C . ALA B 1 101 ? 3.773 -13.844 -15.945 1 58.59 101 ALA B C 1
ATOM 2297 O O . ALA B 1 101 ? 4.934 -13.609 -16.297 1 58.59 101 ALA B O 1
ATOM 2298 N N . GLU B 1 102 ? 3.398 -14.594 -14.961 1 61.81 102 GLU B N 1
ATOM 2299 C CA . GLU B 1 102 ? 4.473 -14.977 -14.047 1 61.81 102 GLU B CA 1
ATOM 2300 C C . GLU B 1 102 ? 5.406 -16 -14.68 1 61.81 102 GLU B C 1
ATOM 2302 O O . GLU B 1 102 ? 6.543 -16.172 -14.242 1 61.81 102 GLU B O 1
ATOM 2307 N N . ASN B 1 103 ? 4.789 -16.469 -15.695 1 66.5 103 ASN B N 1
ATOM 2308 C CA . ASN B 1 103 ? 5.633 -17.453 -16.359 1 66.5 103 ASN B CA 1
ATOM 2309 C C . ASN B 1 103 ? 6.484 -16.828 -17.453 1 66.5 103 ASN B C 1
ATOM 2311 O O . ASN B 1 103 ? 7.328 -17.484 -18.062 1 66.5 103 ASN B O 1
ATOM 2315 N N . VAL B 1 104 ? 6.289 -15.547 -17.641 1 75.44 104 VAL B N 1
ATOM 2316 C CA . VAL B 1 104 ? 7.113 -14.828 -18.609 1 75.44 104 VAL B CA 1
ATOM 2317 C C . VAL B 1 104 ? 8.383 -14.32 -17.938 1 75.44 104 VAL B C 1
ATOM 2319 O O . VAL B 1 104 ? 8.32 -13.719 -16.859 1 75.44 104 VAL B O 1
ATOM 2322 N N . GLN B 1 105 ? 9.484 -14.68 -18.469 1 77.75 105 GLN B N 1
ATOM 2323 C CA . GLN B 1 105 ? 10.812 -14.438 -17.906 1 77.75 105 GLN B CA 1
ATOM 2324 C C . GLN B 1 105 ? 11.047 -12.945 -17.688 1 77.75 105 GLN B C 1
ATOM 2326 O O . GLN B 1 105 ? 11.656 -12.547 -16.688 1 77.75 105 GLN B O 1
ATOM 2331 N N . LEU B 1 106 ? 10.422 -12.109 -18.484 1 88.06 106 LEU B N 1
ATOM 2332 C CA . LEU B 1 106 ? 10.703 -10.68 -18.438 1 88.06 106 LEU B CA 1
ATOM 2333 C C . LEU B 1 106 ? 9.742 -9.977 -17.484 1 88.06 106 LEU B C 1
ATOM 2335 O O . LEU B 1 106 ? 9.953 -8.812 -17.125 1 88.06 106 LEU B O 1
ATOM 2339 N N . TYR B 1 107 ? 8.938 -10.625 -16.938 1 88.38 107 TYR B N 1
ATOM 2340 C CA . TYR B 1 107 ? 7.855 -10.016 -16.188 1 88.38 107 TYR B CA 1
ATOM 2341 C C . TYR B 1 107 ? 8.375 -9.414 -14.883 1 88.38 107 TYR B C 1
ATOM 2343 O O . TYR B 1 107 ? 8.094 -8.25 -14.578 1 88.38 107 TYR B O 1
ATOM 2351 N N . TRP B 1 108 ? 9.141 -10.188 -14.234 1 88.12 108 TRP B N 1
ATOM 2352 C CA . TRP B 1 108 ? 9.594 -9.742 -12.922 1 88.12 108 TRP B CA 1
ATOM 2353 C C . TRP B 1 108 ? 10.555 -8.562 -13.047 1 88.12 108 TRP B C 1
ATOM 2355 O O . TRP B 1 108 ? 10.586 -7.684 -12.188 1 88.12 108 TRP B O 1
ATOM 2365 N N . LEU B 1 109 ? 11.266 -8.617 -14.07 1 91.06 109 LEU B N 1
ATOM 2366 C CA . LEU B 1 109 ? 12.188 -7.512 -14.297 1 91.06 109 LEU B CA 1
ATOM 2367 C C . LEU B 1 109 ? 11.43 -6.215 -14.57 1 91.06 109 LEU B C 1
ATOM 2369 O O . LEU B 1 109 ? 11.703 -5.188 -13.953 1 91.06 109 LEU B O 1
ATOM 2373 N N . PHE B 1 110 ? 10.516 -6.273 -15.453 1 91.94 110 PHE B N 1
ATOM 2374 C CA . PHE B 1 110 ? 9.742 -5.09 -15.797 1 91.94 110 PHE B CA 1
ATOM 2375 C C . PHE B 1 110 ? 8.938 -4.602 -14.602 1 91.94 110 PHE B C 1
ATOM 2377 O O . PHE B 1 110 ? 8.859 -3.396 -14.344 1 91.94 110 PHE B O 1
ATOM 2384 N N . LYS B 1 111 ? 8.438 -5.457 -13.898 1 92.12 111 LYS B N 1
ATOM 2385 C CA . LYS B 1 111 ? 7.656 -5.109 -12.711 1 92.12 111 LYS B CA 1
ATOM 2386 C C . LYS B 1 111 ? 8.531 -4.434 -11.656 1 92.12 111 LYS B C 1
ATOM 2388 O O . LYS B 1 111 ? 8.156 -3.398 -11.102 1 92.12 111 LYS B O 1
ATOM 2393 N N . ALA B 1 112 ? 9.625 -5.035 -11.43 1 93.31 112 ALA B N 1
ATOM 2394 C CA . ALA B 1 112 ? 10.531 -4.496 -10.422 1 93.31 112 ALA B CA 1
ATOM 2395 C C . ALA B 1 112 ? 11 -3.096 -10.797 1 93.31 112 ALA B C 1
ATOM 2397 O O . ALA B 1 112 ? 11.008 -2.189 -9.961 1 93.31 112 ALA B O 1
ATOM 2398 N N . VAL B 1 113 ? 11.352 -2.91 -11.977 1 93.38 113 VAL B N 1
ATOM 2399 C CA . VAL B 1 113 ? 11.828 -1.614 -12.445 1 93.38 113 VAL B CA 1
ATOM 2400 C C . VAL B 1 113 ? 10.695 -0.59 -12.375 1 93.38 113 VAL B C 1
ATOM 2402 O O . VAL B 1 113 ? 10.906 0.54 -11.922 1 93.38 113 VAL B O 1
ATOM 2405 N N . GLY B 1 114 ? 9.578 -0.974 -12.82 1 94.75 114 GLY B N 1
ATOM 2406 C CA . GLY B 1 114 ? 8.422 -0.091 -12.758 1 94.75 114 GLY B CA 1
ATOM 2407 C C . GLY B 1 114 ? 8.078 0.342 -11.344 1 94.75 114 GLY B C 1
ATOM 2408 O O . GLY B 1 114 ? 7.867 1.529 -11.086 1 94.75 114 GLY B O 1
ATOM 2409 N N . LEU B 1 115 ? 8.109 -0.559 -10.508 1 95.06 115 LEU B N 1
ATOM 2410 C CA . LEU B 1 115 ? 7.73 -0.267 -9.125 1 95.06 115 LEU B CA 1
ATOM 2411 C C . LEU B 1 115 ? 8.836 0.511 -8.414 1 95.06 115 LEU B C 1
ATOM 2413 O O . LEU B 1 115 ? 8.555 1.348 -7.555 1 95.06 115 LEU B O 1
ATOM 2417 N N . PHE B 1 116 ? 10.031 0.237 -8.773 1 93.44 116 PHE B N 1
ATOM 2418 C CA . PHE B 1 116 ? 11.141 1.013 -8.242 1 93.44 116 PHE B CA 1
ATOM 2419 C C . PHE B 1 116 ? 11.039 2.473 -8.672 1 93.44 116 PHE B C 1
ATOM 2421 O O . PHE B 1 116 ? 11.141 3.377 -7.84 1 93.44 116 PHE B O 1
ATOM 2428 N N . TYR B 1 117 ? 10.758 2.689 -9.859 1 93.25 117 TYR B N 1
ATOM 2429 C CA . TYR B 1 117 ? 10.633 4.039 -10.398 1 93.25 117 TYR B CA 1
ATOM 2430 C C . TYR B 1 117 ? 9.422 4.75 -9.797 1 93.25 117 TYR B C 1
ATOM 2432 O O . TYR B 1 117 ? 9.469 5.957 -9.547 1 93.25 117 TYR B O 1
ATOM 2440 N N . LEU B 1 118 ? 8.5 4.055 -9.586 1 94.69 118 LEU B N 1
ATOM 2441 C CA . LEU B 1 118 ? 7.277 4.582 -8.984 1 94.69 118 LEU B CA 1
ATOM 2442 C C . LEU B 1 118 ? 7.543 5.094 -7.574 1 94.69 118 LEU B C 1
ATOM 2444 O O . LEU B 1 118 ? 6.914 6.059 -7.133 1 94.69 118 LEU B O 1
ATOM 2448 N N . SER B 1 119 ? 8.469 4.492 -6.859 1 94.88 119 SER B N 1
ATOM 2449 C CA . SER B 1 119 ? 8.711 4.801 -5.453 1 94.88 119 SER B CA 1
ATOM 2450 C C . SER B 1 119 ? 9.648 5.992 -5.297 1 94.88 119 SER B C 1
ATOM 2452 O O . SER B 1 119 ? 9.805 6.527 -4.199 1 94.88 119 SER B O 1
ATOM 2454 N N . LEU B 1 120 ? 10.203 6.496 -6.316 1 91.62 120 LEU B N 1
ATOM 2455 C CA . LEU B 1 120 ? 11.195 7.559 -6.23 1 91.62 120 LEU B CA 1
ATOM 2456 C C . LEU B 1 120 ? 10.523 8.914 -6.039 1 91.62 120 LEU B C 1
ATOM 2458 O O . LEU B 1 120 ? 9.781 9.375 -6.914 1 91.62 120 LEU B O 1
ATOM 2462 N N . PRO B 1 121 ? 10.812 9.539 -4.949 1 89.81 121 PRO B N 1
ATOM 2463 C CA . PRO B 1 121 ? 10.203 10.844 -4.691 1 89.81 121 PRO B CA 1
ATOM 2464 C C . PRO B 1 121 ? 10.734 11.938 -5.617 1 89.81 121 PRO B C 1
ATOM 2466 O O . PRO B 1 121 ? 10.125 13.008 -5.73 1 89.81 121 PRO B O 1
ATOM 2469 N N . GLU B 1 122 ? 11.836 11.648 -6.293 1 87.5 122 GLU B N 1
ATOM 2470 C CA . GLU B 1 122 ? 12.445 12.625 -7.184 1 87.5 122 GLU B CA 1
ATOM 2471 C C . GLU B 1 122 ? 11.75 12.648 -8.539 1 87.5 122 GLU B C 1
ATOM 2473 O O . GLU B 1 122 ? 11.648 13.703 -9.172 1 87.5 122 GLU B O 1
ATOM 2478 N N . VAL B 1 123 ? 11.234 11.523 -8.992 1 87.5 123 VAL B N 1
ATOM 2479 C CA . VAL B 1 123 ? 10.664 11.383 -10.328 1 87.5 123 VAL B CA 1
ATOM 2480 C C . VAL B 1 123 ? 9.164 11.672 -10.281 1 87.5 123 VAL B C 1
ATOM 2482 O O . VAL B 1 123 ? 8.594 12.172 -11.258 1 87.5 123 VAL B O 1
ATOM 2485 N N . LYS B 1 124 ? 8.477 11.406 -9.211 1 92.06 124 LYS B N 1
ATOM 2486 C CA . LYS B 1 124 ? 7.082 11.734 -8.906 1 92.06 124 LYS B CA 1
ATOM 2487 C C . LYS B 1 124 ? 6.137 11.141 -9.945 1 92.06 124 LYS B C 1
ATOM 2489 O O . LYS B 1 124 ? 5.156 11.773 -10.336 1 92.06 124 LYS B O 1
ATOM 2494 N N . ILE B 1 125 ? 6.484 10 -10.477 1 92.94 125 ILE B N 1
ATOM 2495 C CA . ILE B 1 125 ? 5.629 9.305 -11.43 1 92.94 125 ILE B CA 1
ATOM 2496 C C . ILE B 1 125 ? 4.297 8.953 -10.773 1 92.94 125 ILE B C 1
ATOM 2498 O O . ILE B 1 125 ? 3.234 9.133 -11.367 1 92.94 125 ILE B O 1
ATOM 2502 N N . ALA B 1 126 ? 4.371 8.516 -9.555 1 95.62 126 ALA B N 1
ATOM 2503 C CA . ALA B 1 126 ? 3.158 8.148 -8.836 1 95.62 126 ALA B CA 1
ATOM 2504 C C . ALA B 1 126 ? 2.225 9.344 -8.672 1 95.62 126 ALA B C 1
ATOM 2506 O O . ALA B 1 126 ? 1.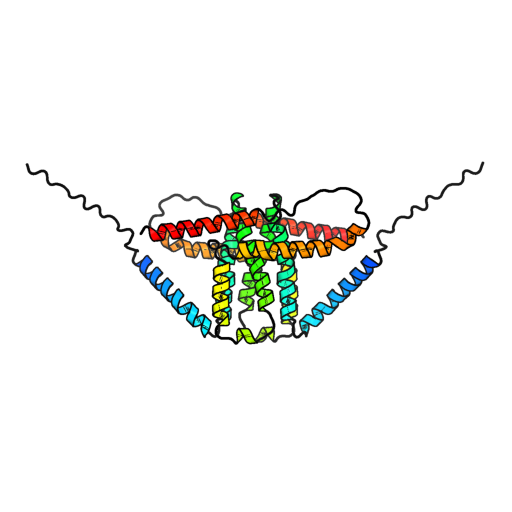008 9.211 -8.828 1 95.62 126 ALA B O 1
ATOM 2507 N N . ALA B 1 127 ? 2.814 10.453 -8.367 1 94.62 127 ALA B N 1
ATOM 2508 C CA . ALA B 1 127 ? 2.018 11.664 -8.172 1 94.62 127 ALA B CA 1
ATOM 2509 C C . ALA B 1 127 ? 1.313 12.062 -9.461 1 94.62 127 ALA B C 1
ATOM 2511 O O . ALA B 1 127 ? 0.155 12.484 -9.445 1 94.62 127 ALA B O 1
ATOM 2512 N N . LYS B 1 128 ? 1.993 11.914 -10.555 1 94.5 128 LYS B N 1
ATOM 2513 C CA . LYS B 1 128 ? 1.396 12.242 -11.844 1 94.5 128 LYS B CA 1
ATOM 2514 C C . LYS B 1 128 ? 0.236 11.297 -12.164 1 94.5 128 LYS B C 1
ATOM 2516 O O . LYS B 1 128 ? -0.834 11.742 -12.586 1 94.5 128 LYS B O 1
ATOM 2521 N N . ILE B 1 129 ? 0.451 10.078 -11.992 1 95.56 129 ILE B N 1
ATOM 2522 C CA . ILE B 1 129 ? -0.595 9.086 -12.234 1 95.56 129 ILE B CA 1
ATOM 2523 C C . ILE B 1 129 ? -1.79 9.367 -11.328 1 95.56 129 ILE B C 1
ATOM 2525 O O . ILE B 1 129 ? -2.939 9.312 -11.766 1 95.56 129 ILE B O 1
ATOM 2529 N N . PHE B 1 130 ? -1.479 9.711 -10.148 1 96 130 PHE B N 1
ATOM 2530 C CA . PHE B 1 130 ? -2.514 10 -9.164 1 96 130 PHE B CA 1
ATOM 2531 C C . PHE B 1 130 ? -3.352 11.195 -9.594 1 96 130 PHE B C 1
ATOM 2533 O O . PHE B 1 130 ? -4.582 11.133 -9.586 1 96 130 PHE B O 1
ATOM 2540 N N . LEU B 1 131 ? -2.717 12.211 -9.945 1 92.56 131 LEU B N 1
ATOM 2541 C CA . LEU B 1 131 ? -3.371 13.469 -10.273 1 92.56 131 LEU B CA 1
ATOM 2542 C C . LEU B 1 131 ? -4.18 13.344 -11.562 1 92.56 131 LEU B C 1
ATOM 2544 O O . LEU B 1 131 ? -5.301 13.852 -11.648 1 92.56 131 LEU B O 1
ATOM 2548 N N . TYR B 1 132 ? -3.717 12.539 -12.477 1 92.75 132 TYR B N 1
ATOM 2549 C CA . TYR B 1 132 ? -4.32 12.578 -13.805 1 92.75 132 TYR B CA 1
ATOM 2550 C C . TYR B 1 132 ? -5.25 11.383 -14.016 1 92.75 132 TYR B C 1
ATOM 2552 O O . TYR B 1 132 ? -6.148 11.43 -14.859 1 92.75 132 TYR B O 1
ATOM 2560 N N . LYS B 1 133 ? -5.105 10.367 -13.312 1 93.88 133 LYS B N 1
ATOM 2561 C CA . LYS B 1 133 ? -5.902 9.172 -13.57 1 93.88 133 LYS B CA 1
ATOM 2562 C C . LYS B 1 133 ? -6.719 8.773 -12.344 1 93.88 133 LYS B C 1
ATOM 2564 O O . LYS B 1 133 ? -7.945 8.664 -12.414 1 93.88 133 LYS B O 1
ATOM 2569 N N . VAL B 1 134 ? -6.145 8.727 -11.258 1 94.31 134 VAL B N 1
ATOM 2570 C CA . VAL B 1 134 ? -6.777 8.148 -10.078 1 94.31 134 VAL B CA 1
ATOM 2571 C C . VAL B 1 134 ? -7.805 9.125 -9.508 1 94.31 134 VAL B C 1
ATOM 2573 O O . VAL B 1 134 ? -8.969 8.766 -9.305 1 94.31 134 VAL B O 1
ATOM 2576 N N . GLU B 1 135 ? -7.348 10.312 -9.297 1 92.75 135 GLU B N 1
ATOM 2577 C CA . GLU B 1 135 ? -8.203 11.305 -8.664 1 92.75 135 GLU B CA 1
ATOM 2578 C C . GLU B 1 135 ? -9.477 11.547 -9.484 1 92.75 135 GLU B C 1
ATOM 2580 O O . GLU B 1 135 ? -10.578 11.484 -8.945 1 92.75 135 GLU B O 1
ATOM 2585 N N . PRO B 1 136 ? -9.312 11.734 -10.742 1 91.44 136 PRO B N 1
ATOM 2586 C CA . PRO B 1 136 ? -10.531 11.953 -11.531 1 91.44 136 PRO B CA 1
ATOM 2587 C C . PRO B 1 136 ? -11.453 10.734 -11.539 1 91.44 136 PRO B C 1
ATOM 2589 O O . PRO B 1 136 ? -12.68 10.891 -11.555 1 91.44 136 PRO B O 1
ATOM 2592 N N . TRP B 1 137 ? -10.906 9.594 -11.578 1 92.31 137 TRP B N 1
ATOM 2593 C CA . TRP B 1 137 ? -11.711 8.375 -11.555 1 92.31 137 TRP B CA 1
ATOM 2594 C C . TRP B 1 137 ? -12.469 8.25 -10.234 1 92.31 137 TRP B C 1
ATOM 2596 O O . TRP B 1 137 ? -13.648 7.887 -10.227 1 92.31 137 TRP B O 1
ATOM 2606 N N . VAL B 1 138 ? -11.883 8.586 -9.195 1 90.31 138 VAL B N 1
ATOM 2607 C CA . VAL B 1 138 ? -12.516 8.5 -7.883 1 90.31 138 VAL B CA 1
ATOM 2608 C C . VAL B 1 138 ? -13.648 9.516 -7.777 1 90.31 138 VAL B C 1
ATOM 2610 O O . VAL B 1 138 ? -14.711 9.219 -7.238 1 90.31 138 VAL B O 1
ATOM 2613 N N . VAL B 1 139 ? -13.406 10.68 -8.242 1 87 139 VAL B N 1
ATOM 2614 C CA . VAL B 1 139 ? -14.414 11.727 -8.227 1 87 139 VAL B CA 1
ATOM 2615 C C . VAL B 1 139 ? -15.633 11.289 -9.031 1 87 139 VAL B C 1
ATOM 2617 O O . VAL B 1 139 ? -16.781 11.516 -8.617 1 87 139 VAL B O 1
ATOM 2620 N N . LYS B 1 140 ? -15.383 10.617 -10.109 1 90.56 140 LYS B N 1
ATOM 2621 C CA . LYS B 1 140 ? -16.469 10.117 -10.945 1 90.56 140 LYS B CA 1
ATOM 2622 C C . LYS B 1 140 ? -17.297 9.07 -10.195 1 90.56 140 LYS B C 1
ATOM 2624 O O . LYS B 1 140 ? -18.516 9.086 -10.25 1 90.56 140 LYS B O 1
ATOM 2629 N N . VAL B 1 141 ? -16.594 8.211 -9.617 1 88.88 141 VAL B N 1
ATOM 2630 C CA . VAL B 1 141 ? -17.266 7.145 -8.875 1 88.88 141 VAL B CA 1
ATOM 2631 C C . VAL B 1 141 ? -18.047 7.738 -7.719 1 88.88 141 VAL B C 1
ATOM 2633 O O . VAL B 1 141 ? -19.172 7.289 -7.422 1 88.88 141 VAL B O 1
ATOM 2636 N N . GLU B 1 142 ? -17.5 8.719 -7.031 1 84.69 142 GLU B N 1
ATOM 2637 C CA . GLU B 1 142 ? -18.172 9.391 -5.93 1 84.69 142 GLU B CA 1
ATOM 2638 C C . GLU B 1 142 ? -19.469 10.055 -6.395 1 84.69 142 GLU B C 1
ATOM 2640 O O . GLU B 1 142 ? -20.484 10.016 -5.695 1 84.69 142 GLU B O 1
ATOM 2645 N N . LYS B 1 143 ? -19.406 10.633 -7.434 1 85.62 143 LYS B N 1
ATOM 2646 C CA . LYS B 1 143 ? -20.578 11.289 -8 1 85.62 143 LYS B CA 1
ATOM 2647 C C . LYS B 1 143 ? -21.672 10.266 -8.352 1 85.62 143 LYS B C 1
ATOM 2649 O O . LYS B 1 143 ? -22.859 10.539 -8.188 1 85.62 143 LYS B O 1
ATOM 2654 N N . LEU B 1 144 ? -21.234 9.133 -8.781 1 82.19 144 LEU B N 1
ATOM 2655 C CA . LEU B 1 144 ? -22.172 8.07 -9.141 1 82.19 144 LEU B CA 1
ATOM 2656 C C . LEU B 1 144 ? -22.859 7.504 -7.906 1 82.19 144 LEU B C 1
ATOM 2658 O O . LEU B 1 144 ? -24.047 7.168 -7.949 1 82.19 144 LEU B O 1
ATOM 2662 N N . ILE B 1 145 ? -22.125 7.453 -6.863 1 76.69 145 ILE B N 1
ATOM 2663 C CA . ILE B 1 145 ? -22.656 6.902 -5.617 1 76.69 145 ILE B CA 1
ATOM 2664 C C . ILE B 1 145 ? -23.594 7.91 -4.957 1 76.69 145 ILE B C 1
ATOM 2666 O O . ILE B 1 145 ? -24.609 7.531 -4.383 1 76.69 145 ILE B O 1
ATOM 2670 N N . GLU B 1 146 ? -23.219 9.156 -4.902 1 69.06 146 GLU B N 1
ATOM 2671 C CA . GLU B 1 146 ? -24.016 10.211 -4.293 1 69.06 146 GLU B CA 1
ATOM 2672 C C . GLU B 1 146 ? -25.281 10.484 -5.105 1 69.06 146 GLU B C 1
ATOM 2674 O O . GLU B 1 146 ? -26.297 10.938 -4.559 1 69.06 146 GLU B O 1
ATOM 2679 N N . ARG B 1 147 ? -25.453 10.336 -6.301 1 60.91 147 ARG B N 1
ATOM 2680 C CA . ARG B 1 147 ? -26.578 10.688 -7.168 1 60.91 147 ARG B CA 1
ATOM 2681 C C . ARG B 1 147 ? -27.844 9.953 -6.75 1 60.91 147 ARG B C 1
ATOM 2683 O O . ARG B 1 147 ? -28.953 10.438 -6.988 1 60.91 147 ARG B O 1
ATOM 2690 N N . PRO B 1 148 ? -27.969 8.852 -6.164 1 52.41 148 PRO B N 1
ATOM 2691 C CA . PRO B 1 148 ? -29.375 8.484 -5.965 1 52.41 148 PRO B CA 1
ATOM 2692 C C . PRO B 1 148 ? -30.109 9.477 -5.066 1 52.41 148 PRO B C 1
ATOM 2694 O O . PRO B 1 148 ? -31.312 9.703 -5.258 1 52.41 148 PRO B O 1
ATOM 2697 N N . LYS B 1 149 ? -29.594 9.781 -3.756 1 46.44 149 LYS B N 1
ATOM 2698 C CA . LYS B 1 149 ? -30.469 10.367 -2.748 1 46.44 149 LYS B CA 1
ATOM 2699 C C . LYS B 1 149 ? -30.859 11.797 -3.115 1 46.44 149 LYS B C 1
ATOM 2701 O O . LYS B 1 149 ? -31.828 12.336 -2.602 1 46.44 149 LYS B O 1
ATOM 2706 N N . LYS B 1 150 ? -29.969 12.656 -3.666 1 45.47 150 LYS B N 1
ATOM 2707 C CA . LYS B 1 150 ? -30.453 14.023 -3.834 1 45.47 150 LYS B CA 1
ATOM 2708 C C . LYS B 1 150 ? -31.594 14.086 -4.832 1 45.47 150 LYS B C 1
ATOM 2710 O O . LYS B 1 150 ? -32.094 15.172 -5.152 1 45.47 150 LYS B O 1
ATOM 2715 N N . GLU B 1 151 ? -31.953 13.141 -5.574 1 42.22 151 GLU B N 1
ATOM 2716 C CA . GLU B 1 151 ? -33.156 13.578 -6.258 1 42.22 151 GLU B CA 1
ATOM 2717 C C . GLU B 1 151 ? -34.25 13.969 -5.258 1 42.22 151 GLU B C 1
AT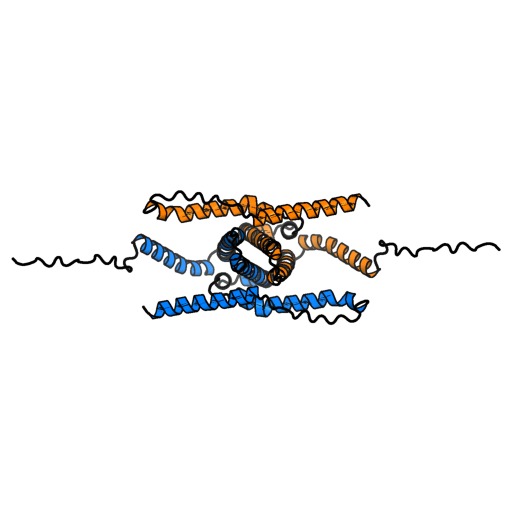OM 2719 O O . GLU B 1 151 ? -35.25 14.578 -5.629 1 42.22 151 GLU B O 1
ATOM 2724 N N . LYS B 1 152 ? -34.5 13.281 -4.109 1 39.59 152 LYS B N 1
ATOM 2725 C CA . LYS B 1 152 ? -35.656 13.836 -3.41 1 39.59 152 LYS B CA 1
ATOM 2726 C C . LYS B 1 152 ? -35.375 15.25 -2.904 1 39.59 152 LYS B C 1
ATOM 2728 O O . LYS B 1 152 ? -36.188 16.141 -3.051 1 39.59 152 LYS B O 1
ATOM 2733 N N . ASP B 1 153 ? -34.75 15.578 -1.661 1 34.81 153 ASP B N 1
ATOM 2734 C CA . ASP B 1 153 ? -34.875 16.859 -0.976 1 34.81 153 ASP B CA 1
ATOM 2735 C C . ASP B 1 153 ? -33.938 17.891 -1.582 1 34.81 153 ASP B C 1
ATOM 2737 O O . ASP B 1 153 ? -33.656 18.938 -0.979 1 34.81 153 ASP B O 1
ATOM 2741 N N . VAL B 1 154 ? -33.188 17.766 -2.609 1 35 154 VAL B N 1
ATOM 2742 C CA . VAL B 1 154 ? -32.312 18.906 -2.896 1 35 154 VAL B CA 1
ATOM 2743 C C . VAL B 1 154 ? -33.156 20.094 -3.377 1 35 154 VAL B C 1
ATOM 2745 O O . VAL B 1 154 ? -33.719 20.047 -4.473 1 35 154 VAL B O 1
ATOM 2748 N N . VAL B 1 155 ? -34.031 20.734 -2.609 1 31.12 155 VAL B N 1
ATOM 2749 C CA . VAL B 1 155 ? -34.188 22.172 -2.832 1 31.12 155 VAL B CA 1
ATOM 2750 C C . VAL B 1 155 ? -32.844 22.781 -3.266 1 31.12 155 VAL B C 1
ATOM 2752 O O . VAL B 1 155 ? -31.797 22.141 -3.135 1 31.12 155 VAL B O 1
ATOM 2755 N N . SER B 1 156 ? -32.469 24.234 -2.795 1 30.69 156 SER B N 1
ATOM 2756 C CA . SER B 1 156 ? -31.875 25.469 -3.318 1 30.69 156 SER B CA 1
ATOM 2757 C C . SER B 1 156 ? -30.359 25.344 -3.422 1 30.69 156 SER B C 1
ATOM 2759 O O . SER B 1 156 ? -29.719 26.094 -4.168 1 30.69 156 SER B O 1
ATOM 2761 N N . LYS B 1 157 ? -29.562 25.094 -2.207 1 34.53 157 LYS B N 1
ATOM 2762 C CA . LYS B 1 157 ? -28.406 25.953 -1.971 1 34.53 157 LYS B CA 1
ATOM 2763 C C . LYS B 1 157 ? -27.234 25.562 -2.869 1 34.53 157 LYS B C 1
ATOM 2765 O O . LYS B 1 157 ? -26.875 24.375 -2.947 1 34.53 157 LYS B O 1
ATOM 2770 N N . GLY B 1 158 ? -26.875 26.156 -4.047 1 33.19 158 GLY B N 1
ATOM 2771 C CA . GLY B 1 158 ? -25.828 26.328 -5.059 1 33.19 158 GLY B CA 1
ATOM 2772 C C . GLY B 1 158 ? -24.438 26.062 -4.527 1 33.19 158 GLY B C 1
ATOM 2773 O O . GLY B 1 158 ? -23.453 26.484 -5.125 1 33.19 158 GLY B O 1
ATOM 2774 N N . GLY B 1 159 ? -24.156 25.688 -3.32 1 31.8 159 GLY B N 1
ATOM 2775 C CA . GLY B 1 159 ? -22.75 25.922 -2.99 1 31.8 159 GLY B CA 1
ATOM 2776 C C . GLY B 1 159 ? -21.797 25.203 -3.926 1 31.8 159 GLY B C 1
ATOM 2777 O O . GLY B 1 159 ? -22 24.016 -4.238 1 31.8 159 GLY B O 1
ATOM 2778 N N . LYS B 1 160 ? -21.25 25.766 -4.984 1 34.91 160 LYS B N 1
ATOM 2779 C CA . LYS B 1 160 ? -20.125 25.578 -5.887 1 34.91 160 LYS B CA 1
ATOM 2780 C C . LYS B 1 160 ? -18.984 24.812 -5.195 1 34.91 160 LYS B C 1
ATOM 2782 O O . LYS B 1 160 ? -18.109 25.438 -4.586 1 34.91 160 LYS B O 1
ATOM 2787 N N . GLU B 1 161 ? -19.031 24.031 -4.309 1 36.69 161 GLU B N 1
ATOM 2788 C CA . GLU B 1 161 ? -17.75 23.547 -3.82 1 36.69 161 GLU B CA 1
ATOM 2789 C C . GLU B 1 161 ? -16.891 23 -4.961 1 36.69 161 GLU B C 1
ATOM 2791 O O . GLU B 1 161 ? -17.234 22 -5.59 1 36.69 161 GLU B O 1
ATOM 2796 N N . LYS B 1 162 ? -16.312 23.703 -5.887 1 37.66 162 LYS B N 1
ATOM 2797 C CA . LYS B 1 162 ? -15.25 23.484 -6.855 1 37.66 162 LYS B CA 1
ATOM 2798 C C . LYS B 1 162 ? -14.344 22.328 -6.414 1 37.66 162 LYS B C 1
ATOM 2800 O O . LYS B 1 162 ? -13.938 22.266 -5.254 1 37.66 162 LYS B O 1
ATOM 2805 N N . GLU B 1 163 ? -14.305 21.188 -7.027 1 46.5 163 GLU B N 1
ATOM 2806 C CA . GLU B 1 163 ? -13.508 19.969 -6.93 1 46.5 163 GLU B CA 1
ATOM 2807 C C . GLU B 1 163 ? -12.023 20.281 -6.758 1 46.5 163 GLU B C 1
ATOM 2809 O O . GLU B 1 163 ? -11.398 20.859 -7.652 1 46.5 163 GLU B O 1
ATOM 2814 N N . VAL B 1 164 ? -11.555 20.953 -5.785 1 46.94 164 VAL B N 1
ATOM 2815 C CA . VAL B 1 164 ? -10.172 21.328 -5.512 1 46.94 164 VAL B CA 1
ATOM 2816 C C . VAL B 1 164 ? -9.242 20.141 -5.797 1 46.94 164 VAL B C 1
ATOM 2818 O O . VAL B 1 164 ? -9.398 19.078 -5.199 1 46.94 164 VAL B O 1
ATOM 2821 N N . PRO B 1 165 ? -8.703 20.031 -7.078 1 57.19 165 PRO B N 1
ATOM 2822 C CA . PRO B 1 165 ? -7.566 19.109 -7.207 1 57.19 165 PRO B CA 1
ATOM 2823 C C . PRO B 1 165 ? -6.688 19.078 -5.961 1 57.19 165 PRO B C 1
ATOM 2825 O O . PRO B 1 165 ? -6.648 20.062 -5.203 1 57.19 165 PRO B O 1
ATOM 2828 N N . SER B 1 166 ? -6.234 17.875 -5.5 1 64.56 166 SER B N 1
ATOM 2829 C CA . SER B 1 166 ? -5.426 17.734 -4.293 1 64.56 166 SER B CA 1
ATOM 2830 C C . SER B 1 166 ? -4.258 18.719 -4.293 1 64.56 166 SER B C 1
ATOM 2832 O O . SER B 1 166 ? -3.279 18.516 -5.02 1 64.56 166 SER B O 1
ATOM 2834 N N . LYS B 1 167 ? -4.461 19.906 -3.889 1 73.06 167 LYS B N 1
ATOM 2835 C CA . LYS B 1 167 ? -3.387 20.891 -3.756 1 73.06 167 LYS B CA 1
ATOM 2836 C C . LYS B 1 167 ? -2.117 20.234 -3.207 1 73.06 167 LYS B C 1
ATOM 2838 O O . LYS B 1 167 ? -1.013 20.547 -3.662 1 73.06 167 LYS B O 1
ATOM 2843 N N . GLY B 1 168 ? -2.359 19.297 -2.455 1 74.25 168 GLY B N 1
ATOM 2844 C CA . GLY B 1 168 ? -1.204 18.656 -1.858 1 74.25 168 GLY B CA 1
ATOM 2845 C C . GLY B 1 168 ? -0.41 17.812 -2.848 1 74.25 168 GLY B C 1
ATOM 2846 O O . GLY B 1 168 ? 0.822 17.875 -2.859 1 74.25 168 GLY B O 1
ATOM 2847 N N . VAL B 1 169 ? -1.102 17.203 -3.65 1 85.12 169 VAL B N 1
ATOM 2848 C CA . VAL B 1 169 ? -0.43 16.344 -4.621 1 85.12 169 VAL B CA 1
ATOM 2849 C C . VAL B 1 169 ? 0.27 17.203 -5.672 1 85.12 169 VAL B C 1
ATOM 2851 O O . VAL B 1 169 ? 1.363 16.875 -6.133 1 85.12 169 VAL B O 1
ATOM 2854 N N . LYS B 1 170 ? -0.363 18.297 -5.996 1 77.44 170 LYS B N 1
ATOM 2855 C CA . LYS B 1 170 ? 0.237 19.203 -6.969 1 77.44 170 LYS B CA 1
ATOM 2856 C C . LYS B 1 170 ? 1.537 19.797 -6.438 1 77.44 170 LYS B C 1
ATOM 2858 O O . LYS B 1 170 ? 2.502 19.969 -7.184 1 77.44 170 LYS B O 1
ATOM 2863 N N . GLU B 1 171 ? 1.524 20.062 -5.23 1 80.06 171 GLU B N 1
ATOM 2864 C CA . GLU B 1 171 ? 2.732 20.594 -4.609 1 80.06 171 GLU B CA 1
ATOM 2865 C C . GLU B 1 171 ? 3.85 19.547 -4.59 1 80.06 171 GLU B C 1
ATOM 2867 O O . GLU B 1 171 ? 5.016 19.875 -4.824 1 80.06 171 GLU B O 1
ATOM 2872 N N . VAL B 1 172 ? 3.482 18.391 -4.406 1 78 172 VAL B N 1
ATOM 2873 C CA . VAL B 1 172 ? 4.453 17.297 -4.391 1 78 172 VAL B CA 1
ATOM 2874 C C . VAL B 1 172 ? 5.031 17.094 -5.789 1 78 172 VAL B C 1
ATOM 2876 O O . VAL B 1 172 ? 6.238 16.891 -5.945 1 78 172 VAL B O 1
ATOM 2879 N N . VAL B 1 173 ? 4.184 17.172 -6.715 1 79.19 173 VAL B N 1
ATOM 2880 C CA . VAL B 1 173 ? 4.613 16.984 -8.102 1 79.19 173 VAL B CA 1
ATOM 2881 C C . VAL B 1 173 ? 5.559 18.125 -8.492 1 79.19 173 VAL B C 1
ATOM 2883 O O . VAL B 1 173 ? 6.582 17.891 -9.141 1 79.19 173 VAL B O 1
ATOM 2886 N N . SER B 1 174 ? 5.234 19.328 -8.086 1 78.12 174 SER B N 1
ATOM 2887 C CA . SER B 1 174 ? 6.039 20.5 -8.43 1 78.12 174 SER B CA 1
ATOM 2888 C C . SER B 1 174 ? 7.414 20.438 -7.781 1 78.12 174 SER B C 1
ATOM 2890 O O . SER B 1 174 ? 8.414 20.828 -8.391 1 78.12 174 SER B O 1
ATOM 2892 N N . LYS B 1 175 ? 7.52 19.875 -6.715 1 75.44 175 LYS B N 1
ATOM 2893 C CA . LYS B 1 175 ? 8.781 19.766 -5.984 1 75.44 175 LYS B CA 1
ATOM 2894 C C . LYS B 1 175 ? 9.672 18.688 -6.566 1 75.44 175 LYS B C 1
ATOM 2896 O O . LYS B 1 175 ? 10.898 18.781 -6.523 1 75.44 175 LYS B O 1
ATOM 2901 N N . GLY B 1 176 ? 9.18 17.578 -6.902 1 69.81 176 GLY B N 1
ATOM 2902 C CA . GLY B 1 176 ? 9.938 16.516 -7.523 1 69.81 176 GLY B CA 1
ATOM 2903 C C . GLY B 1 176 ? 10.609 16.922 -8.82 1 69.81 176 GLY B C 1
ATOM 2904 O O . GLY B 1 176 ? 11.742 16.531 -9.094 1 69.81 176 GLY B O 1
ATOM 2905 N N . GLY B 1 177 ? 9.891 17.641 -9.57 1 63.25 177 GLY B N 1
ATOM 2906 C CA . GLY B 1 177 ? 10.422 18.172 -10.812 1 63.25 177 GLY B CA 1
ATOM 2907 C C . GLY B 1 177 ? 11.633 19.062 -10.617 1 63.25 177 GLY B C 1
ATOM 2908 O O . GLY B 1 177 ? 12.594 19.016 -11.383 1 63.25 177 GLY B O 1
ATOM 2909 N N . LYS B 1 178 ? 11.727 19.781 -9.523 1 63.16 178 LYS B N 1
ATOM 2910 C CA . LYS B 1 178 ? 12.82 20.719 -9.242 1 63.16 178 LYS B CA 1
ATOM 2911 C C . LYS B 1 178 ? 14.062 19.969 -8.758 1 63.16 178 LYS B C 1
ATOM 2913 O O . LYS B 1 178 ? 15.18 20.328 -9.117 1 63.16 178 LYS B O 1
ATOM 2918 N N . GLU B 1 179 ? 13.852 18.984 -8.148 1 67.88 179 GLU B N 1
ATOM 2919 C CA . GLU B 1 179 ? 14.969 18.203 -7.617 1 67.88 179 GLU B CA 1
ATOM 2920 C C . GLU B 1 179 ? 15.68 17.422 -8.719 1 67.88 179 GLU B C 1
ATOM 2922 O O . GLU B 1 179 ? 16.906 17.344 -8.742 1 67.88 179 GLU B O 1
ATOM 2927 N N . VAL B 1 180 ? 14.953 16.938 -9.641 1 59.78 180 VAL B N 1
ATOM 2928 C CA . VAL B 1 180 ? 15.547 16.219 -10.766 1 59.78 180 VAL B CA 1
ATOM 2929 C C . VAL B 1 180 ? 16.312 17.188 -11.656 1 59.78 180 VAL B C 1
ATOM 2931 O O . VAL B 1 180 ? 17.422 16.875 -12.117 1 59.78 180 VAL B O 1
ATOM 2934 N N . ALA B 1 181 ? 15.766 18.312 -11.82 1 60.97 181 ALA B N 1
ATOM 2935 C CA . ALA B 1 181 ? 16.391 19.328 -12.656 1 60.97 181 ALA B CA 1
ATOM 2936 C C . ALA B 1 181 ? 17.672 19.859 -12.023 1 60.97 181 ALA B C 1
ATOM 2938 O O . ALA B 1 181 ? 18.672 20.062 -12.719 1 60.97 181 ALA B O 1
ATOM 2939 N N . SER B 1 182 ? 17.641 20.047 -10.758 1 61.84 182 SER B N 1
ATOM 2940 C CA . SER B 1 182 ? 18.797 20.578 -10.039 1 61.84 182 SER B CA 1
ATOM 2941 C C . SER B 1 182 ? 19.938 19.562 -10.008 1 61.84 182 SER B C 1
ATOM 2943 O O . SER B 1 182 ? 21.109 19.922 -10.133 1 61.84 182 SER B O 1
ATOM 2945 N N . LYS B 1 183 ? 19.609 18.375 -9.914 1 60.25 183 LYS B N 1
ATOM 2946 C CA . LYS B 1 183 ? 20.609 17.328 -9.93 1 60.25 183 LYS B CA 1
ATOM 2947 C C . LYS B 1 183 ? 21.188 17.125 -11.328 1 60.25 183 LYS B C 1
ATOM 2949 O O . LYS B 1 183 ? 22.359 16.812 -11.484 1 60.25 183 LYS B O 1
ATOM 2954 N N . GLY B 1 184 ? 20.312 17.156 -12.281 1 46.47 184 GLY B N 1
ATOM 2955 C CA . GLY B 1 184 ? 20.75 17.094 -13.664 1 46.47 184 GLY B CA 1
ATOM 2956 C C . GLY B 1 184 ? 21.688 18.219 -14.047 1 46.47 184 GLY B C 1
ATOM 2957 O O . GLY B 1 184 ? 22.656 18 -14.781 1 46.47 184 GLY B O 1
ATOM 2958 N N . SER B 1 185 ? 21.438 19.375 -13.617 1 54.06 185 SER B N 1
ATOM 2959 C CA . SER B 1 185 ? 22.266 20.547 -13.906 1 54.06 185 SER B CA 1
ATOM 2960 C C . SER B 1 185 ? 23.609 20.469 -13.195 1 54.06 185 SER B C 1
ATOM 2962 O O . SER B 1 185 ? 24.625 20.922 -13.734 1 54.06 185 SER B O 1
ATOM 2964 N N . LYS B 1 186 ? 23.625 19.922 -12.102 1 55.44 186 LYS B N 1
ATOM 2965 C CA . LYS B 1 186 ? 24.891 19.828 -11.375 1 55.44 186 LYS B CA 1
ATOM 2966 C C . LYS B 1 186 ? 25.812 18.797 -12.023 1 55.44 186 LYS B C 1
ATOM 2968 O O . LYS B 1 186 ? 27.016 18.797 -11.789 1 55.44 186 LYS B O 1
ATOM 2973 N N . SER B 1 187 ? 25.234 17.797 -12.617 1 49.47 187 SER B N 1
ATOM 2974 C CA . SER B 1 187 ? 26.062 16.766 -13.25 1 49.47 187 SER B CA 1
ATOM 2975 C C . SER B 1 187 ? 26.672 17.281 -14.547 1 49.47 187 SER B C 1
ATOM 2977 O O . SER B 1 187 ? 27.656 16.703 -15.039 1 49.47 187 SER B O 1
ATOM 2979 N N . LYS B 1 188 ? 26.188 18.344 -15.141 1 48.47 188 LYS B N 1
ATOM 2980 C CA . LYS B 1 188 ? 26.766 18.859 -16.375 1 48.47 188 LYS B CA 1
ATOM 2981 C C . LYS B 1 188 ? 27.922 19.797 -16.109 1 48.47 188 LYS B C 1
ATOM 2983 O O . LYS B 1 188 ? 28.688 20.125 -17 1 48.47 188 LYS B O 1
ATOM 2988 N N . ASN B 1 189 ? 27.906 20.438 -15.102 1 40.56 189 ASN B N 1
ATOM 2989 C CA . ASN B 1 189 ? 28.984 21.406 -14.875 1 40.56 189 ASN B CA 1
ATOM 2990 C C . ASN B 1 189 ? 30.234 20.719 -14.32 1 40.56 189 ASN B C 1
ATOM 2992 O O . ASN B 1 189 ? 31.203 21.391 -13.961 1 40.56 189 ASN B O 1
ATOM 2996 N N . LYS B 1 190 ? 30.234 19.359 -14.18 1 35.19 190 LYS B N 1
ATOM 2997 C CA . LYS B 1 190 ? 31.562 18.812 -13.961 1 35.19 190 LYS B CA 1
ATOM 2998 C C . LYS B 1 190 ? 32.125 18.156 -15.219 1 35.19 190 LYS B C 1
ATOM 3000 O O . LYS B 1 190 ? 31.391 17.438 -15.914 1 35.19 190 LYS B O 1
#

pLDDT: mean 73.43, std 21.31, range [29.09, 97.62]

Foldseek 3Di:
DPPPPPPPPVPPPPPPPQDPVSVVVVVVVVVCVVVLLVCCLPPPCVVVVLVCLQDVVLVVLCVVLVPDPDPVSVLSVVLSVLLVVLVVVVVVVVPPPPVCQVVHSCNSSVSSVVSNQSNDLLNLPSLVCCQPPVLVVVVVVVVVVPPPPVVPPPDDDPPCPPSPRPPSSVVSNVVSPVNVVVVVVVVVVD/DPPPPPPPPVPPPPPPPQDPVSVVVVVVVVVCVVVLLVCCLPPPCVVVVLVCLQDVVLVVLCVVLVPDPDPVSVLSVVLSVLLVVLVVVVVVVVPPPPPVQVVHSCNSSVSSVVSNCSNDLLNLPSLVCCQPPVLVVVVVVVCVVPPPPVVPPPPDDPPCPPSPRPPSSVVSNVVSPVNVVVVVVVVVVD